Protein AF-A0A075G5N9-F1 (afdb_monomer_lite)

Sequence (234 aa):
MTPEELAQALLLRRQVLKEELPNVIRTLEAEEEALEPRVQRIVGSHQGSNKRVAQLKEKRNSAQKEAGSILKSVRQARDSLAESGKMVNLDPDWKKEKLLDELEQIEHSIQTSALDHKSERKLLDRRKKLLEQNDRWLKSRRDSNPEMANFIDSRTKMNGLYKEADKAHRSMLEIVEKAQPMFEKKVALNADLREIRRQLDRARELLSQSDRAIAHWERRLKDGFGDIGGVSPT

Radius of gyration: 36.41 Å; chains: 1; bounding box: 71×53×99 Å

Secondary structure (DSSP, 8-state):
--HHHHHHHHHHHHHHHHHHHHHHHHHHHHHHHHHHHHHHHHHHHHHHHHHHHHHHHHHHHHHHHHHHHHHHHHHHHHHHHHHTT-----S-THHHHHHHHHHHHHHHHHHHS---HHHHHHHHHHHHHHHHHHHHHHHHHHTT-GGGHHHHHHHHHHHHHHHHHHHHHHHHHHHHHHHHHHHHHHHHHHHHHHHHHHHHHHHHHHHHHHHHHHHHHHHHHHH----S------

Organism: NCBI:txid1457829

Structure (mmCIF, N/CA/C/O backbone):
data_AF-A0A075G5N9-F1
#
_entry.id   AF-A0A075G5N9-F1
#
loop_
_atom_site.group_PDB
_atom_site.id
_atom_site.type_symbol
_atom_site.label_atom_id
_atom_site.label_alt_id
_atom_site.label_comp_id
_atom_site.label_asym_id
_atom_site.label_entity_id
_atom_site.label_seq_id
_atom_site.pdbx_PDB_ins_code
_atom_site.Cartn_x
_atom_site.Cartn_y
_atom_site.Cartn_z
_atom_site.occupancy
_atom_site.B_iso_or_equiv
_atom_site.auth_seq_id
_atom_site.auth_comp_id
_atom_site.auth_asym_id
_atom_site.auth_atom_id
_atom_site.pdbx_PDB_model_num
ATOM 1 N N . MET A 1 1 ? 16.337 -10.700 -54.763 1.00 64.38 1 MET A N 1
ATOM 2 C CA . MET A 1 1 ? 17.238 -10.373 -53.647 1.00 64.38 1 MET A CA 1
ATOM 3 C C . MET A 1 1 ? 18.387 -11.350 -53.670 1.00 64.38 1 MET A C 1
ATOM 5 O O . MET A 1 1 ? 18.163 -12.537 -53.450 1.00 64.38 1 MET A O 1
ATOM 9 N N . THR A 1 2 ? 19.578 -10.872 -54.000 1.00 85.38 2 THR A N 1
ATOM 10 C CA . THR A 1 2 ? 20.804 -11.672 -53.926 1.00 85.38 2 THR A CA 1
ATOM 11 C C . THR A 1 2 ? 21.376 -11.639 -52.497 1.00 85.38 2 THR A C 1
ATOM 13 O O . THR A 1 2 ? 21.080 -10.714 -51.732 1.00 85.38 2 THR A O 1
ATOM 16 N N . PRO A 1 3 ? 22.193 -12.630 -52.093 1.00 84.81 3 PRO A N 1
ATOM 17 C CA . PRO A 1 3 ? 22.881 -12.611 -50.797 1.00 84.81 3 PRO A CA 1
ATOM 18 C C . PRO A 1 3 ? 23.746 -11.357 -50.578 1.00 84.81 3 PRO A C 1
ATOM 20 O O . PRO A 1 3 ? 23.836 -10.855 -49.458 1.00 84.81 3 PRO A O 1
ATOM 23 N N . GLU A 1 4 ? 24.326 -10.823 -51.654 1.00 86.12 4 GLU A N 1
ATOM 24 C CA . GLU A 1 4 ? 25.108 -9.582 -51.662 1.00 86.12 4 GLU A CA 1
ATOM 25 C C . GLU A 1 4 ? 24.255 -8.350 -51.347 1.00 86.12 4 GLU A C 1
ATOM 27 O O . GLU A 1 4 ? 24.614 -7.573 -50.462 1.00 86.12 4 GLU A O 1
ATOM 32 N N . GLU A 1 5 ? 23.098 -8.199 -52.000 1.00 88.00 5 GLU A N 1
ATOM 33 C CA . GLU A 1 5 ? 22.154 -7.101 -51.738 1.00 88.00 5 GLU A CA 1
ATOM 34 C C . GLU A 1 5 ? 21.674 -7.109 -50.279 1.00 88.00 5 GLU A C 1
ATOM 36 O O . GLU A 1 5 ? 21.605 -6.064 -49.627 1.00 88.00 5 GLU A O 1
ATOM 41 N N . LEU A 1 6 ? 21.381 -8.296 -49.732 1.00 89.56 6 LEU A N 1
ATOM 42 C CA . LEU A 1 6 ? 20.969 -8.446 -48.336 1.00 89.56 6 LEU A CA 1
ATOM 43 C C . LEU A 1 6 ? 22.093 -8.053 -47.367 1.00 89.56 6 LEU A C 1
ATOM 45 O O . LEU A 1 6 ? 21.850 -7.350 -46.386 1.00 89.56 6 LEU A O 1
ATOM 49 N N . ALA A 1 7 ? 23.324 -8.491 -47.628 1.00 89.38 7 ALA A N 1
ATOM 50 C CA . ALA A 1 7 ? 24.470 -8.171 -46.786 1.00 89.38 7 ALA A CA 1
ATOM 51 C C . ALA A 1 7 ? 24.835 -6.682 -46.825 1.00 89.38 7 ALA A C 1
ATOM 53 O O . ALA A 1 7 ? 25.155 -6.116 -45.780 1.00 89.38 7 ALA A O 1
ATOM 54 N N . GLN A 1 8 ? 24.727 -6.029 -47.987 1.00 91.00 8 GLN A N 1
ATOM 55 C CA . GLN A 1 8 ? 24.882 -4.577 -48.105 1.00 91.00 8 GLN A CA 1
ATOM 56 C C . GLN A 1 8 ? 23.809 -3.837 -47.299 1.00 91.00 8 GLN A C 1
ATOM 58 O O . GLN A 1 8 ? 24.139 -2.945 -46.519 1.00 91.00 8 GLN A O 1
ATOM 63 N N . ALA A 1 9 ? 22.541 -4.248 -47.403 1.00 91.81 9 ALA A N 1
ATOM 64 C CA . ALA A 1 9 ? 21.457 -3.657 -46.619 1.00 91.81 9 ALA A CA 1
ATOM 65 C C . ALA A 1 9 ? 21.667 -3.837 -45.101 1.00 91.81 9 ALA A C 1
ATOM 67 O O . ALA A 1 9 ? 21.436 -2.910 -44.320 1.00 91.81 9 ALA A O 1
ATOM 68 N N . LEU A 1 10 ? 22.141 -5.010 -44.665 1.00 91.38 10 LEU A N 1
ATOM 69 C CA . LEU A 1 10 ? 22.463 -5.279 -43.260 1.00 91.38 10 LEU A CA 1
ATOM 70 C C . LEU A 1 10 ? 23.665 -4.465 -42.766 1.00 91.38 10 LEU A C 1
ATOM 72 O O . LEU A 1 10 ? 23.624 -3.968 -41.639 1.00 91.38 10 LEU A O 1
ATOM 76 N N . LEU A 1 11 ? 24.707 -4.309 -43.587 1.00 92.38 11 LEU A N 1
ATOM 77 C CA . LEU A 1 11 ? 25.873 -3.485 -43.274 1.00 92.38 11 LEU A CA 1
ATOM 78 C C . LEU A 1 11 ? 25.478 -2.014 -43.106 1.00 92.38 11 LEU A C 1
ATOM 80 O O . LEU A 1 11 ? 25.767 -1.431 -42.062 1.00 92.38 11 LEU A O 1
ATOM 84 N N . LEU A 1 12 ? 24.751 -1.454 -44.079 1.00 93.19 12 LEU A N 1
ATOM 85 C CA . LEU A 1 12 ? 24.251 -0.077 -44.032 1.00 93.19 12 LEU A CA 1
ATOM 86 C C . LEU A 1 12 ? 23.408 0.156 -42.777 1.00 93.19 12 LEU A C 1
ATOM 88 O O . LEU A 1 12 ? 23.652 1.096 -42.025 1.00 93.19 12 LEU A O 1
ATOM 92 N N . ARG A 1 13 ? 22.474 -0.755 -42.478 1.00 91.88 13 ARG A N 1
ATOM 93 C CA . ARG A 1 13 ? 21.669 -0.680 -41.253 1.00 91.88 13 ARG A CA 1
ATOM 94 C C . ARG A 1 13 ? 22.537 -0.666 -39.992 1.00 91.88 13 ARG A C 1
ATOM 96 O O . ARG A 1 13 ? 22.222 0.053 -39.052 1.00 91.88 13 ARG A O 1
ATOM 103 N N . ARG A 1 14 ? 23.601 -1.473 -39.929 1.00 91.94 14 ARG A N 1
ATOM 104 C CA . ARG A 1 14 ? 24.494 -1.539 -38.759 1.00 91.94 14 ARG A CA 1
ATOM 105 C C . ARG A 1 14 ? 25.358 -0.288 -38.608 1.00 91.94 14 ARG A C 1
ATOM 107 O O . ARG A 1 14 ? 25.585 0.120 -37.474 1.00 91.94 14 ARG A O 1
ATOM 114 N N . GLN A 1 15 ? 25.801 0.311 -39.711 1.00 91.75 15 GLN A N 1
ATOM 115 C CA . GLN A 1 15 ? 26.533 1.579 -39.706 1.00 91.75 15 GLN A CA 1
ATOM 116 C C . GLN A 1 15 ? 25.642 2.723 -39.209 1.00 91.75 15 GLN A C 1
ATOM 118 O O . GLN A 1 15 ? 26.006 3.383 -38.242 1.00 91.75 15 GLN A O 1
ATOM 123 N N . VAL A 1 16 ? 24.430 2.856 -39.761 1.00 93.38 16 VAL A N 1
ATOM 124 C CA . VAL A 1 16 ? 23.437 3.844 -39.300 1.00 93.38 16 VAL A CA 1
ATOM 125 C C . VAL A 1 16 ? 23.114 3.649 -37.817 1.00 93.38 16 VAL A C 1
ATOM 127 O O . VAL A 1 16 ? 23.175 4.592 -37.036 1.00 93.38 16 VAL A O 1
ATOM 130 N N . LEU A 1 17 ? 22.862 2.407 -37.383 1.00 91.56 17 LEU A N 1
ATOM 131 C CA . LEU A 1 17 ? 22.619 2.115 -35.967 1.00 91.56 17 LEU A CA 1
ATOM 132 C C . LEU A 1 17 ? 23.796 2.531 -35.076 1.00 91.56 17 LEU A C 1
ATOM 134 O O . LEU A 1 17 ? 23.573 3.071 -34.000 1.00 91.56 17 LEU A O 1
ATOM 138 N N . LYS A 1 18 ? 25.044 2.291 -35.492 1.00 93.19 18 LYS A N 1
ATOM 139 C CA . LYS A 1 18 ? 26.225 2.692 -34.716 1.00 93.19 18 LYS A CA 1
ATOM 140 C C . LYS A 1 18 ? 26.307 4.212 -34.538 1.00 93.19 18 LYS A C 1
ATOM 142 O O . LYS A 1 18 ? 26.739 4.666 -33.483 1.00 93.19 18 LYS A O 1
ATOM 147 N N . GLU A 1 19 ? 25.898 4.979 -35.543 1.00 93.88 19 GLU A N 1
ATOM 148 C CA . GLU A 1 19 ? 25.882 6.444 -35.489 1.00 93.88 19 GLU A CA 1
ATOM 149 C C . GLU A 1 19 ? 24.744 6.984 -34.610 1.00 93.88 19 GLU A C 1
ATOM 151 O O . GLU A 1 19 ? 24.939 7.940 -33.860 1.00 93.88 19 GLU A O 1
ATOM 156 N N . GLU A 1 20 ? 23.569 6.352 -34.649 1.00 93.81 20 GLU A N 1
ATOM 157 C CA . GLU A 1 20 ? 22.380 6.804 -33.915 1.00 93.81 20 GLU A CA 1
ATOM 158 C C . GLU A 1 20 ? 22.352 6.357 -32.442 1.00 93.81 20 GLU A C 1
ATOM 160 O O . GLU A 1 20 ? 21.891 7.104 -31.573 1.00 93.81 20 GLU A O 1
ATOM 165 N N . LEU A 1 21 ? 22.855 5.155 -32.133 1.00 93.25 21 LEU A N 1
ATOM 166 C CA . LEU A 1 21 ? 22.794 4.552 -30.793 1.00 93.25 21 LEU A CA 1
ATOM 167 C C . LEU A 1 21 ? 23.379 5.432 -29.672 1.00 93.25 21 LEU A C 1
ATOM 169 O O . LEU A 1 21 ? 22.751 5.495 -28.616 1.00 93.25 21 LEU A O 1
ATOM 173 N N . PRO A 1 22 ? 24.513 6.142 -29.843 1.00 95.50 22 PRO A N 1
ATOM 174 C CA . PRO A 1 22 ? 25.030 7.046 -28.815 1.00 95.50 22 PRO A CA 1
ATOM 175 C C . PRO A 1 22 ? 24.046 8.157 -28.427 1.00 95.50 22 PRO A C 1
ATOM 177 O O . PRO A 1 22 ? 23.904 8.467 -27.244 1.00 95.50 22 PRO A O 1
ATOM 180 N N . ASN A 1 23 ? 23.328 8.726 -29.401 1.00 95.50 23 ASN A N 1
ATOM 181 C CA . ASN A 1 23 ? 22.311 9.742 -29.128 1.00 95.50 23 ASN A CA 1
ATOM 182 C C . ASN A 1 23 ? 21.118 9.134 -28.386 1.00 95.50 23 ASN A C 1
ATOM 184 O O . ASN A 1 23 ? 20.662 9.710 -27.402 1.00 95.50 23 ASN A O 1
ATOM 188 N N . VAL A 1 24 ? 20.664 7.947 -28.805 1.00 95.12 24 VAL A N 1
ATOM 189 C CA . VAL A 1 24 ? 19.585 7.213 -28.123 1.00 95.12 24 VAL A CA 1
ATOM 190 C C . VAL A 1 24 ? 19.957 6.906 -26.670 1.00 95.12 24 VAL A C 1
ATOM 192 O O . VAL A 1 24 ? 19.147 7.139 -25.777 1.00 95.12 24 VAL A O 1
ATOM 195 N N . ILE A 1 25 ? 21.184 6.438 -26.414 1.00 96.12 25 ILE A N 1
ATOM 196 C CA . ILE A 1 25 ? 21.683 6.173 -25.056 1.00 96.12 25 ILE A CA 1
ATOM 197 C C . ILE A 1 25 ? 21.652 7.453 -24.221 1.00 96.12 25 ILE A C 1
ATOM 199 O O . ILE A 1 25 ? 21.104 7.438 -23.125 1.00 96.12 25 ILE A O 1
ATOM 203 N N . ARG A 1 26 ? 22.161 8.570 -24.753 1.00 96.31 26 ARG A N 1
ATOM 204 C CA . ARG A 1 26 ? 22.165 9.854 -24.041 1.00 96.31 26 ARG A CA 1
ATOM 205 C C . ARG A 1 26 ? 20.752 10.338 -23.703 1.00 96.31 26 ARG A C 1
ATOM 207 O O . ARG A 1 26 ? 20.537 10.880 -22.621 1.00 96.31 26 ARG A O 1
ATOM 214 N N . THR A 1 27 ? 19.793 10.161 -24.611 1.00 96.56 27 THR A N 1
ATOM 215 C CA . THR A 1 27 ? 18.386 10.498 -24.353 1.00 96.56 27 THR A CA 1
ATOM 216 C C . THR A 1 27 ? 17.804 9.623 -23.245 1.00 96.56 27 THR A C 1
ATOM 218 O O . THR A 1 27 ? 17.215 10.159 -22.312 1.00 96.56 27 THR A O 1
ATOM 221 N N . LEU A 1 28 ? 18.023 8.305 -23.295 1.00 95.62 28 LEU A N 1
ATOM 222 C CA . LEU A 1 28 ? 17.549 7.375 -22.264 1.00 95.62 28 LEU A CA 1
ATOM 223 C C . LEU A 1 28 ? 18.194 7.637 -20.894 1.00 95.62 28 LEU A C 1
ATOM 225 O O . LEU A 1 28 ? 17.511 7.562 -19.878 1.00 95.62 28 LEU A O 1
ATOM 229 N N . GLU A 1 29 ? 19.483 7.985 -20.853 1.00 96.00 29 GLU A N 1
ATOM 230 C CA . GLU A 1 29 ? 20.186 8.381 -19.623 1.00 96.00 29 GLU A CA 1
ATOM 231 C C . GLU A 1 29 ? 19.585 9.657 -19.019 1.00 96.00 29 GLU A C 1
ATOM 233 O O . GLU A 1 29 ? 19.333 9.712 -17.816 1.00 96.00 29 GLU A O 1
ATOM 238 N N . ALA A 1 30 ? 19.283 10.661 -19.847 1.00 96.38 30 ALA A N 1
ATOM 239 C CA . ALA A 1 30 ? 18.631 11.887 -19.388 1.00 96.38 30 ALA A CA 1
ATOM 240 C C . ALA A 1 30 ? 17.198 11.633 -18.882 1.00 96.38 30 ALA A C 1
ATOM 242 O O . ALA A 1 30 ? 16.766 12.234 -17.895 1.00 96.38 30 ALA A O 1
ATOM 243 N N . GLU A 1 31 ? 16.453 10.738 -19.536 1.00 95.06 31 GLU A N 1
ATOM 244 C CA . GLU A 1 31 ? 15.126 10.315 -19.081 1.00 95.06 31 GLU A CA 1
ATOM 245 C C . GLU A 1 31 ? 15.192 9.556 -17.749 1.00 95.06 31 GLU A C 1
ATOM 247 O O . GLU A 1 31 ? 14.383 9.820 -16.854 1.00 95.06 31 GLU A O 1
ATOM 252 N N . GLU A 1 32 ? 16.171 8.660 -17.583 1.00 95.19 32 GLU A N 1
ATOM 253 C CA . GLU A 1 32 ? 16.430 7.960 -16.323 1.00 95.19 32 GLU A CA 1
ATOM 254 C C . GLU A 1 32 ? 16.740 8.952 -15.192 1.00 95.19 32 GLU A C 1
ATOM 256 O O . GLU A 1 32 ? 16.077 8.916 -14.150 1.00 95.19 32 GLU A O 1
ATOM 261 N N . GLU A 1 33 ? 17.683 9.873 -15.411 1.00 95.62 33 GLU A N 1
ATOM 262 C CA . GLU A 1 33 ? 18.108 10.873 -14.425 1.00 95.62 33 GLU A CA 1
ATOM 263 C C . GLU A 1 33 ? 16.950 11.797 -14.005 1.00 95.62 33 GLU A C 1
ATOM 265 O O . GLU A 1 33 ? 16.811 12.159 -12.833 1.00 95.62 33 GLU A O 1
ATOM 270 N N . ALA A 1 34 ? 16.051 12.133 -14.935 1.00 94.88 34 ALA A N 1
ATOM 271 C CA . ALA A 1 34 ? 14.858 12.922 -14.641 1.00 94.88 34 ALA A CA 1
ATOM 272 C C . ALA A 1 34 ? 13.781 12.130 -13.869 1.00 94.88 34 ALA A C 1
ATOM 274 O O . ALA A 1 34 ? 13.039 12.698 -13.051 1.00 94.88 34 ALA A O 1
ATOM 275 N N . LEU A 1 35 ? 13.649 10.826 -14.130 1.00 94.75 35 LEU A N 1
ATOM 276 C CA . LEU A 1 35 ? 12.588 9.982 -13.577 1.00 94.75 35 LEU A CA 1
ATOM 277 C C . LEU A 1 35 ? 12.936 9.410 -12.196 1.00 94.75 35 LEU A C 1
ATOM 279 O O . LEU A 1 35 ? 12.071 9.351 -11.313 1.00 94.75 35 LEU A O 1
ATOM 283 N N . GLU A 1 36 ? 14.191 9.031 -11.977 1.00 93.75 36 GLU A N 1
ATOM 284 C CA . GLU A 1 36 ? 14.676 8.420 -10.740 1.00 93.75 36 GLU A CA 1
ATOM 285 C C . GLU A 1 36 ? 14.331 9.210 -9.457 1.00 93.75 36 GLU A C 1
ATOM 287 O O . GLU A 1 36 ? 13.730 8.621 -8.545 1.00 93.75 36 GLU A O 1
ATOM 292 N N . PRO A 1 37 ? 14.566 10.537 -9.352 1.00 95.56 37 PRO A N 1
ATOM 293 C CA . PRO A 1 37 ? 14.212 11.288 -8.144 1.00 95.56 37 PRO A CA 1
ATOM 294 C C . PRO A 1 37 ? 12.698 11.323 -7.893 1.00 95.56 37 PRO A C 1
ATOM 296 O O . PRO A 1 37 ? 12.246 11.378 -6.742 1.00 95.56 37 PRO A O 1
ATOM 299 N N . ARG A 1 38 ? 11.878 11.261 -8.951 1.00 93.88 38 ARG A N 1
ATOM 300 C CA . ARG A 1 38 ? 10.411 11.209 -8.828 1.00 93.88 38 ARG A CA 1
ATOM 301 C C . ARG A 1 38 ? 9.972 9.869 -8.250 1.00 93.88 38 ARG A C 1
ATOM 303 O O . ARG A 1 38 ? 9.139 9.849 -7.339 1.00 93.88 38 ARG A O 1
ATOM 310 N N . VAL A 1 39 ? 10.561 8.771 -8.726 1.00 94.19 39 VAL A N 1
ATOM 311 C CA . VAL A 1 39 ? 10.326 7.423 -8.192 1.00 94.19 39 VAL A CA 1
ATOM 312 C C . VAL A 1 39 ? 10.725 7.361 -6.722 1.00 94.19 39 VAL A C 1
ATOM 314 O O . VAL A 1 39 ? 9.897 6.989 -5.888 1.00 94.19 39 VAL A O 1
ATOM 317 N N . GLN A 1 40 ? 11.938 7.800 -6.375 1.00 94.06 40 GLN A N 1
ATOM 318 C CA . GLN A 1 40 ? 12.428 7.796 -4.992 1.00 94.06 40 GLN A CA 1
ATOM 319 C C . GLN A 1 40 ? 11.501 8.578 -4.051 1.00 94.06 40 GLN A C 1
ATOM 321 O O . GLN A 1 40 ? 11.136 8.084 -2.981 1.00 94.06 40 GLN A O 1
ATOM 326 N N . ARG A 1 41 ? 11.033 9.762 -4.472 1.00 93.75 41 ARG A N 1
ATOM 327 C CA . ARG A 1 41 ? 10.093 10.579 -3.691 1.00 93.75 41 ARG A CA 1
ATOM 328 C C . ARG A 1 41 ? 8.772 9.855 -3.428 1.00 93.75 41 ARG A C 1
ATOM 330 O O . ARG A 1 41 ? 8.287 9.853 -2.293 1.00 93.75 41 ARG A O 1
ATOM 337 N N . ILE A 1 42 ? 8.176 9.241 -4.452 1.00 93.56 42 ILE A N 1
ATOM 338 C CA . ILE A 1 42 ? 6.905 8.517 -4.295 1.00 93.56 42 ILE A CA 1
ATOM 339 C C . ILE A 1 42 ? 7.095 7.258 -3.444 1.00 93.56 42 ILE A C 1
ATOM 341 O O . ILE A 1 42 ? 6.266 6.985 -2.573 1.00 93.56 42 ILE A O 1
ATOM 345 N N . VAL A 1 43 ? 8.190 6.519 -3.637 1.00 92.19 43 VAL A N 1
ATOM 346 C CA . VAL A 1 43 ? 8.529 5.342 -2.825 1.00 92.19 43 VAL A CA 1
ATOM 347 C C . VAL A 1 43 ? 8.668 5.728 -1.355 1.00 92.19 43 VAL A C 1
ATOM 349 O O . VAL A 1 43 ? 8.019 5.106 -0.512 1.00 92.19 43 VAL A O 1
ATOM 352 N N . GLY A 1 44 ? 9.433 6.777 -1.046 1.00 93.12 44 GLY A N 1
ATOM 353 C CA . GLY A 1 44 ? 9.611 7.265 0.321 1.00 93.12 44 GLY A CA 1
ATOM 354 C C . GLY A 1 44 ? 8.297 7.717 0.960 1.00 93.12 44 GLY A C 1
ATOM 355 O O . GLY A 1 44 ? 8.000 7.361 2.101 1.00 93.12 44 GLY A O 1
ATOM 356 N N . SER A 1 45 ? 7.451 8.429 0.212 1.00 91.56 45 SER A N 1
ATOM 357 C CA . SER A 1 45 ? 6.149 8.882 0.714 1.00 91.56 45 SER A CA 1
ATOM 358 C C . SER A 1 45 ? 5.167 7.726 0.960 1.00 91.56 45 SER A C 1
ATOM 360 O O . SER A 1 45 ? 4.486 7.676 1.991 1.00 91.56 45 SER A O 1
ATOM 362 N N . HIS A 1 46 ? 5.140 6.731 0.067 1.00 91.06 46 HIS A N 1
ATOM 363 C CA . HIS A 1 46 ? 4.344 5.519 0.257 1.00 91.06 46 HIS A CA 1
ATOM 364 C C . HIS A 1 46 ? 4.842 4.695 1.458 1.00 91.06 46 HIS A C 1
ATOM 366 O O . HIS A 1 46 ? 4.041 4.265 2.286 1.00 91.06 46 HIS A O 1
ATOM 372 N N . GLN A 1 47 ? 6.161 4.543 1.625 1.00 91.69 47 GLN A N 1
ATOM 373 C CA . GLN A 1 47 ? 6.746 3.906 2.810 1.00 91.69 47 GLN A CA 1
ATOM 374 C C . GLN A 1 47 ? 6.387 4.655 4.101 1.00 91.69 47 GLN A C 1
ATOM 376 O O . GLN A 1 47 ? 6.029 4.024 5.094 1.00 91.69 47 GLN A O 1
ATOM 381 N N . GLY A 1 48 ? 6.439 5.990 4.094 1.00 93.31 48 GLY A N 1
ATOM 382 C CA . GLY A 1 48 ? 6.017 6.815 5.226 1.00 93.31 48 GLY A CA 1
ATOM 383 C C . GLY A 1 48 ? 4.547 6.597 5.593 1.00 93.31 48 GLY A C 1
ATOM 384 O O . GLY A 1 48 ? 4.214 6.457 6.770 1.00 93.31 48 GLY A O 1
ATOM 385 N N . SER A 1 49 ? 3.676 6.484 4.589 1.00 92.94 49 SER A N 1
ATOM 386 C CA . SER A 1 49 ? 2.256 6.164 4.785 1.00 92.94 49 SER A CA 1
ATOM 387 C C . SER A 1 49 ? 2.068 4.766 5.384 1.00 92.94 49 SER A C 1
ATOM 389 O O . SER A 1 49 ? 1.341 4.618 6.364 1.00 92.94 49 SER A O 1
ATOM 391 N N . ASN A 1 50 ? 2.799 3.763 4.888 1.00 91.56 50 ASN A N 1
ATOM 392 C CA . ASN A 1 50 ? 2.751 2.398 5.422 1.00 91.56 50 ASN A CA 1
ATOM 393 C C . ASN A 1 50 ? 3.241 2.320 6.875 1.00 91.56 50 ASN A C 1
ATOM 395 O O . ASN A 1 50 ? 2.627 1.630 7.688 1.00 91.56 50 ASN A O 1
ATOM 399 N N . LYS A 1 51 ? 4.296 3.063 7.235 1.00 94.88 51 LYS A N 1
ATOM 400 C CA . LYS A 1 51 ? 4.776 3.157 8.625 1.00 94.88 51 LYS A CA 1
ATOM 401 C C . LYS A 1 51 ? 3.707 3.736 9.554 1.00 94.88 51 LYS A C 1
ATOM 403 O O . LYS A 1 51 ? 3.464 3.182 10.622 1.00 94.88 51 LYS A O 1
ATOM 408 N N . ARG A 1 52 ? 3.020 4.804 9.134 1.00 94.25 52 ARG A N 1
ATOM 409 C CA . ARG A 1 52 ? 1.908 5.393 9.905 1.00 94.25 52 ARG A CA 1
ATOM 410 C C . ARG A 1 52 ? 0.738 4.422 10.056 1.00 94.25 52 ARG A C 1
ATOM 412 O O . ARG A 1 52 ? 0.191 4.294 11.146 1.00 94.25 52 ARG A O 1
ATOM 419 N N . VAL A 1 53 ? 0.378 3.708 8.987 1.00 93.94 53 VAL A N 1
ATOM 420 C CA . VAL A 1 53 ? -0.649 2.654 9.035 1.00 93.94 53 VAL A CA 1
ATOM 421 C C . VAL A 1 53 ? -0.261 1.561 10.031 1.00 93.94 53 VAL A C 1
ATOM 423 O O . VAL A 1 53 ? -1.103 1.146 10.821 1.00 93.94 53 VAL A O 1
ATOM 426 N N . ALA A 1 54 ? 1.001 1.125 10.047 1.00 93.81 54 ALA A N 1
ATOM 427 C CA . ALA A 1 54 ? 1.482 0.121 10.996 1.00 93.81 54 ALA A CA 1
ATOM 428 C C . ALA A 1 54 ? 1.358 0.591 12.457 1.00 93.81 54 ALA A C 1
ATOM 430 O O . ALA A 1 54 ? 0.813 -0.139 13.282 1.00 93.81 54 ALA A O 1
ATOM 431 N N . GLN A 1 55 ? 1.756 1.831 12.758 1.00 94.88 55 GLN A N 1
ATOM 432 C CA . GLN A 1 55 ? 1.608 2.421 14.098 1.00 94.88 55 GLN A CA 1
ATOM 433 C C . GLN A 1 55 ? 0.139 2.505 14.538 1.00 94.88 55 GLN A C 1
ATOM 435 O O . GLN A 1 55 ? -0.203 2.190 15.678 1.00 94.88 55 GLN A O 1
ATOM 440 N N . LEU A 1 56 ? -0.760 2.901 13.631 1.00 94.44 56 LEU A N 1
ATOM 441 C CA . LEU A 1 56 ? -2.195 2.952 13.924 1.00 94.44 56 LEU A CA 1
ATOM 442 C C . LEU A 1 56 ? -2.790 1.557 14.140 1.00 94.44 56 LEU A C 1
ATOM 444 O O . LEU A 1 56 ? -3.644 1.401 15.010 1.00 94.44 56 LEU A O 1
ATOM 448 N N . LYS A 1 57 ? -2.324 0.543 13.400 1.00 93.38 57 LYS A N 1
ATOM 449 C CA . LYS A 1 57 ? -2.715 -0.858 13.619 1.00 93.38 57 LYS A CA 1
ATOM 450 C C . LYS A 1 57 ? -2.283 -1.349 14.993 1.00 93.38 57 LYS A C 1
ATOM 452 O O . LYS A 1 57 ? -3.086 -1.967 15.679 1.00 93.38 57 LYS A O 1
ATOM 457 N N . GLU A 1 58 ? -1.055 -1.054 15.405 1.00 94.69 58 GLU A N 1
ATOM 458 C CA . GLU A 1 58 ? -0.555 -1.418 16.732 1.00 94.69 58 GLU A CA 1
ATOM 459 C C . GLU A 1 58 ? -1.407 -0.785 17.836 1.00 94.69 58 GLU A C 1
ATOM 461 O O . GLU A 1 58 ? -1.921 -1.493 18.702 1.00 94.69 58 GLU A O 1
ATOM 466 N N . LYS A 1 59 ? -1.659 0.526 17.732 1.00 94.44 59 LYS A N 1
ATOM 467 C CA . LYS A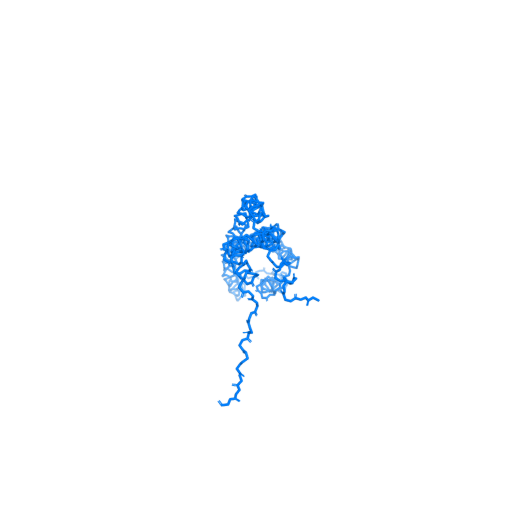 1 59 ? -2.516 1.265 18.663 1.00 94.44 59 LYS A CA 1
ATOM 468 C C . LYS A 1 59 ? -3.952 0.730 18.708 1.00 94.44 59 LYS A C 1
ATOM 470 O O . LYS A 1 59 ? -4.542 0.613 19.778 1.00 94.44 59 LYS A O 1
ATOM 475 N N . ARG A 1 60 ? -4.534 0.413 17.550 1.00 93.00 60 ARG A N 1
ATOM 476 C CA . ARG A 1 60 ? -5.874 -0.178 17.467 1.00 93.00 60 ARG A CA 1
ATOM 477 C C . ARG A 1 60 ? -5.900 -1.547 18.148 1.00 93.00 60 ARG A C 1
ATOM 479 O O . ARG A 1 60 ? -6.777 -1.797 18.966 1.00 93.00 60 ARG A O 1
ATOM 486 N N . ASN A 1 61 ? -4.940 -2.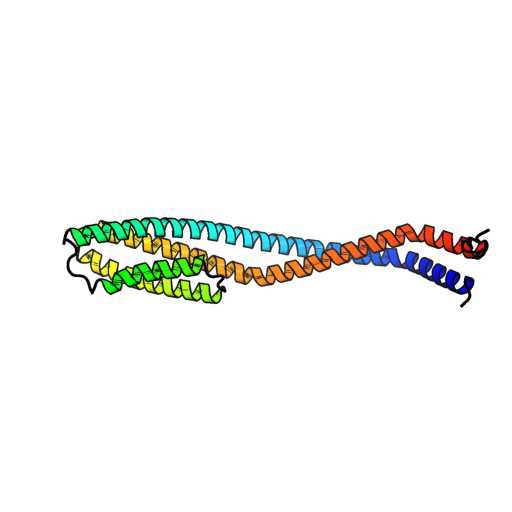410 17.824 1.00 92.25 61 ASN A N 1
ATOM 487 C CA . ASN A 1 61 ? -4.892 -3.782 18.321 1.00 92.25 61 ASN A CA 1
ATOM 488 C C . ASN A 1 61 ? -4.679 -3.831 19.841 1.00 92.25 61 ASN A C 1
ATOM 490 O O . ASN A 1 61 ? -5.299 -4.655 20.511 1.00 92.25 61 ASN A O 1
ATOM 494 N N . SER A 1 62 ? -3.835 -2.955 20.398 1.00 93.75 62 SER A N 1
ATOM 495 C CA . SER A 1 62 ? -3.635 -2.875 21.849 1.00 93.75 62 SER A CA 1
ATOM 496 C C . SER A 1 62 ? -4.915 -2.438 22.567 1.00 93.75 62 SER A C 1
ATOM 498 O O . SER A 1 62 ? -5.346 -3.118 23.500 1.00 93.75 62 SER A O 1
ATOM 500 N N . ALA A 1 63 ? -5.581 -1.390 22.072 1.00 92.44 63 ALA A N 1
ATOM 501 C CA . ALA A 1 63 ? -6.844 -0.909 22.625 1.00 92.44 63 ALA A CA 1
ATOM 502 C C . ALA A 1 63 ? -7.975 -1.949 22.504 1.00 92.44 63 ALA A C 1
ATOM 504 O O . ALA A 1 63 ? -8.714 -2.164 23.463 1.00 92.44 63 ALA A O 1
ATOM 505 N N . GLN A 1 64 ? -8.088 -2.650 21.368 1.00 89.88 64 GLN A N 1
ATOM 506 C CA . GLN A 1 64 ? -9.059 -3.739 21.181 1.00 89.88 64 GLN A CA 1
ATOM 507 C C . GLN A 1 64 ? -8.811 -4.897 22.148 1.00 89.88 64 GLN A C 1
ATOM 509 O O . GLN A 1 64 ? -9.752 -5.406 22.756 1.00 89.88 64 GLN A O 1
ATOM 514 N N . LYS A 1 65 ? -7.547 -5.298 22.326 1.00 91.69 65 LYS A N 1
ATOM 515 C CA . LYS A 1 65 ? -7.178 -6.381 23.241 1.00 91.69 65 LYS A CA 1
ATOM 516 C C . LYS A 1 65 ? -7.522 -6.034 24.689 1.00 91.69 65 LYS A C 1
ATOM 518 O O . LYS A 1 65 ? -8.070 -6.876 25.398 1.00 91.69 65 LYS A O 1
ATOM 523 N N . GLU A 1 66 ? -7.229 -4.809 25.121 1.00 92.31 66 GLU A N 1
ATOM 524 C CA . GLU A 1 66 ? -7.580 -4.347 26.466 1.00 92.31 66 GLU A CA 1
ATOM 525 C C . GLU A 1 66 ? -9.101 -4.202 26.639 1.00 92.31 66 GLU A C 1
ATOM 527 O O . GLU A 1 66 ? -9.653 -4.601 27.661 1.00 92.31 66 GLU A O 1
ATOM 532 N N . ALA A 1 67 ? -9.819 -3.710 25.627 1.00 89.94 67 ALA A N 1
ATOM 533 C CA . ALA A 1 67 ? -11.277 -3.640 25.680 1.00 89.94 67 ALA A CA 1
ATOM 534 C C . ALA A 1 67 ? -11.914 -5.037 25.786 1.00 89.94 67 ALA A C 1
ATOM 536 O O . ALA A 1 67 ? -12.858 -5.222 26.553 1.00 89.94 67 ALA A O 1
ATOM 537 N N . GLY A 1 68 ? -11.370 -6.030 25.073 1.00 87.12 68 GLY A N 1
ATOM 538 C CA . GLY A 1 68 ? -11.817 -7.422 25.138 1.00 87.12 68 GLY A CA 1
ATOM 539 C C . GLY A 1 68 ? -11.558 -8.083 26.496 1.00 87.12 68 GLY A C 1
ATOM 540 O O . GLY A 1 68 ? -12.422 -8.800 27.004 1.00 87.12 68 GLY A O 1
ATOM 541 N N . SER A 1 69 ? -10.412 -7.813 27.133 1.00 89.69 69 SER A N 1
ATOM 542 C CA . SER A 1 69 ? -10.143 -8.330 28.482 1.00 89.69 69 SER A CA 1
ATOM 543 C C . SER A 1 69 ? -11.088 -7.715 29.516 1.00 89.69 69 SER A C 1
ATOM 545 O O . SER A 1 69 ? -11.653 -8.441 30.334 1.00 89.69 69 SER A O 1
ATOM 547 N N . ILE A 1 70 ? -11.343 -6.406 29.428 1.00 88.81 70 ILE A N 1
ATOM 548 C CA . ILE A 1 70 ? -12.299 -5.727 30.306 1.00 88.81 70 ILE A CA 1
ATOM 549 C C . ILE A 1 70 ? -13.723 -6.217 30.046 1.00 88.81 70 ILE A C 1
ATOM 551 O O . ILE A 1 70 ? -14.462 -6.417 31.003 1.00 88.81 70 ILE A O 1
ATOM 555 N N . LEU A 1 71 ? -14.114 -6.466 28.793 1.00 86.75 71 LEU A N 1
ATOM 556 C CA . LEU A 1 71 ? -15.433 -7.012 28.462 1.00 86.75 71 LEU A CA 1
ATOM 557 C C . LEU A 1 71 ? -15.687 -8.344 29.184 1.00 86.75 71 LEU A C 1
ATOM 559 O O . LEU A 1 71 ? -16.770 -8.543 29.738 1.00 86.75 71 LEU A O 1
ATOM 563 N N . LYS A 1 72 ? -14.681 -9.227 29.240 1.00 86.50 72 LYS A N 1
ATOM 564 C CA . LYS A 1 72 ? -14.765 -10.488 29.990 1.00 86.50 72 LYS A CA 1
ATOM 565 C C . LYS A 1 72 ? -14.976 -10.241 31.487 1.00 86.50 72 LYS A C 1
ATOM 567 O O . LYS A 1 72 ? -15.875 -10.838 32.074 1.00 86.50 72 LYS A O 1
ATOM 572 N N . SER A 1 73 ? -14.211 -9.327 32.082 1.00 84.94 73 SER A N 1
ATOM 573 C CA . SER A 1 73 ? -14.370 -8.951 33.494 1.00 84.94 73 SER A CA 1
ATOM 574 C C . SER A 1 73 ? -15.726 -8.296 33.778 1.00 84.94 73 SER A C 1
ATOM 576 O O . SER A 1 73 ? -16.336 -8.555 34.809 1.00 84.94 73 SER A O 1
ATOM 578 N N . VAL A 1 74 ? -16.239 -7.480 32.852 1.00 83.94 74 VAL A N 1
ATOM 579 C CA . VAL A 1 74 ? -17.560 -6.839 32.943 1.00 83.94 74 VAL A CA 1
ATOM 580 C C . VAL A 1 74 ? -18.680 -7.880 32.883 1.00 83.94 74 VAL A C 1
ATOM 582 O O . VAL A 1 74 ? -19.650 -7.748 33.627 1.00 83.94 74 VAL A O 1
ATOM 585 N N . ARG A 1 75 ? -18.552 -8.923 32.046 1.00 82.94 75 ARG A N 1
ATOM 586 C CA . ARG A 1 75 ? -19.490 -10.061 32.024 1.00 82.94 75 ARG A CA 1
ATOM 587 C C . ARG A 1 75 ? -19.486 -10.800 33.368 1.00 82.94 75 ARG A C 1
ATOM 589 O O . ARG A 1 75 ? -20.542 -10.945 33.965 1.00 82.94 75 ARG A O 1
ATOM 596 N N . GLN A 1 76 ? -18.313 -11.138 33.902 1.00 82.88 76 GLN A N 1
ATOM 597 C CA . GLN A 1 76 ? -18.199 -11.807 35.207 1.00 82.88 76 GLN A CA 1
ATOM 598 C C . GLN A 1 76 ? -18.782 -10.971 36.354 1.00 82.88 76 GLN A C 1
ATOM 600 O O . GLN A 1 76 ? -19.575 -11.471 37.144 1.00 82.88 76 GLN A O 1
ATOM 605 N N . ALA A 1 77 ? -18.439 -9.681 36.421 1.00 78.81 77 ALA A N 1
ATOM 606 C CA . ALA A 1 77 ? -18.962 -8.780 37.445 1.00 78.81 77 ALA A CA 1
ATOM 607 C C . ALA A 1 77 ? -20.487 -8.633 37.351 1.00 78.81 77 ALA A C 1
ATOM 609 O O . ALA A 1 77 ? -21.161 -8.578 38.375 1.00 78.81 77 ALA A O 1
ATOM 610 N N . ARG A 1 78 ? -21.043 -8.599 36.131 1.00 77.56 78 ARG A N 1
ATOM 611 C CA . ARG A 1 78 ? -22.495 -8.621 35.911 1.00 77.56 78 ARG A CA 1
ATOM 612 C C . ARG A 1 78 ? -23.115 -9.892 36.486 1.00 77.56 78 ARG A C 1
ATOM 614 O O . ARG A 1 78 ? -24.113 -9.782 37.187 1.00 77.56 78 ARG A O 1
ATOM 621 N N . ASP A 1 79 ? -22.547 -11.054 36.184 1.00 79.44 79 ASP A N 1
ATOM 622 C CA . ASP A 1 79 ? -23.112 -12.344 36.591 1.00 79.44 79 ASP A CA 1
ATOM 623 C C . ASP A 1 79 ? -23.120 -12.467 38.125 1.00 79.44 79 ASP A C 1
ATOM 625 O O . ASP A 1 79 ? -24.158 -12.758 38.714 1.00 79.44 79 ASP A O 1
ATOM 629 N N . SER A 1 80 ? -22.036 -12.065 38.799 1.00 79.06 80 SER A N 1
ATOM 630 C CA . SER A 1 80 ? -21.988 -12.009 40.271 1.00 79.06 80 SER A CA 1
ATOM 631 C C . SER A 1 80 ? -22.975 -11.001 40.883 1.00 79.06 80 SER A C 1
ATOM 633 O O . SER A 1 80 ? -23.540 -11.231 41.955 1.00 79.06 80 SER A O 1
ATOM 635 N N . LEU A 1 81 ? -23.202 -9.858 40.226 1.00 74.31 81 LEU A N 1
ATOM 636 C CA . LEU A 1 81 ? -24.187 -8.863 40.670 1.00 74.31 81 LEU A CA 1
ATOM 637 C C . LEU A 1 81 ? -25.631 -9.353 40.485 1.00 74.31 81 LEU A C 1
ATOM 639 O O . LEU A 1 81 ? -26.489 -9.024 41.304 1.00 74.31 81 LEU A O 1
ATOM 643 N N . ALA A 1 82 ? -25.890 -10.145 39.441 1.00 73.44 82 ALA A N 1
ATOM 644 C CA . ALA A 1 82 ? -27.181 -10.780 39.208 1.00 73.44 82 ALA A CA 1
ATOM 645 C C . ALA A 1 82 ? -27.465 -11.871 40.255 1.00 73.44 82 ALA A C 1
ATOM 647 O O . ALA A 1 82 ? -28.526 -11.854 40.875 1.00 73.44 82 ALA A O 1
ATOM 648 N N . GLU A 1 83 ? -26.499 -12.757 40.515 1.00 76.62 83 GLU A N 1
ATOM 649 C CA . GLU A 1 83 ? -26.613 -13.837 41.510 1.00 76.62 83 GLU A CA 1
ATOM 650 C C . GLU A 1 83 ? -26.803 -13.314 42.940 1.00 76.62 83 GLU A C 1
ATOM 652 O O . GLU A 1 83 ? -27.570 -13.874 43.719 1.00 76.62 83 GLU A O 1
ATOM 657 N N . SER A 1 84 ? -26.135 -12.213 43.291 1.00 72.25 84 SER A N 1
ATOM 658 C CA . SER A 1 84 ? -26.223 -11.623 44.633 1.00 72.25 84 SER A CA 1
ATOM 659 C C . SER A 1 84 ? -27.508 -10.826 44.890 1.00 72.25 84 SER A C 1
ATOM 661 O O . SER A 1 84 ? -27.684 -10.310 45.993 1.00 72.25 84 SER A O 1
ATOM 663 N N . GLY A 1 85 ? -28.395 -10.676 43.897 1.00 65.81 85 GLY A N 1
ATOM 664 C CA . GLY A 1 85 ? -29.651 -9.924 44.028 1.00 65.81 85 GLY A CA 1
ATOM 665 C C . GLY A 1 85 ? -29.473 -8.416 44.256 1.00 65.81 85 GLY A C 1
ATOM 666 O O . GLY A 1 85 ? -30.453 -7.690 44.399 1.00 65.81 85 GLY A O 1
ATOM 667 N N . LYS A 1 86 ? -28.229 -7.918 44.250 1.00 63.88 86 LYS A N 1
ATOM 668 C CA . LYS A 1 86 ? -27.876 -6.499 44.430 1.00 63.88 86 LYS A CA 1
ATOM 669 C C . LYS A 1 86 ? -28.107 -5.663 43.170 1.00 63.88 86 LYS A C 1
ATOM 671 O O . LYS A 1 86 ? -27.886 -4.452 43.156 1.00 63.88 86 LYS A O 1
ATOM 676 N N . MET A 1 87 ? -28.560 -6.293 42.088 1.00 60.66 87 MET A N 1
ATOM 677 C CA . MET A 1 87 ? -28.858 -5.622 40.832 1.00 60.66 87 MET A CA 1
ATOM 678 C C . MET A 1 87 ? -30.257 -4.983 40.884 1.00 60.66 87 MET A C 1
ATOM 680 O O . MET A 1 87 ? -31.244 -5.552 40.429 1.00 60.66 87 MET A O 1
ATOM 684 N N . VAL A 1 88 ? -30.354 -3.777 41.457 1.00 53.00 88 VAL A N 1
ATOM 685 C CA . VAL A 1 88 ? -31.632 -3.057 41.609 1.00 53.00 88 VAL A CA 1
ATOM 686 C C . VAL A 1 88 ? -32.199 -2.633 40.241 1.00 53.00 88 VAL A C 1
ATOM 688 O O . VAL A 1 88 ? -31.604 -1.810 39.532 1.00 53.00 88 VAL A O 1
ATOM 691 N N . ASN A 1 89 ? -33.345 -3.243 39.906 1.00 47.53 89 ASN A N 1
ATOM 692 C CA . ASN A 1 89 ? -34.302 -3.014 38.811 1.00 47.53 89 ASN A CA 1
ATOM 693 C C . ASN A 1 89 ? -33.718 -2.423 37.521 1.00 47.53 89 ASN A C 1
ATOM 695 O O . ASN A 1 89 ? -33.493 -1.219 37.431 1.00 47.53 89 ASN A O 1
ATOM 699 N N . LEU A 1 90 ? -33.494 -3.258 36.510 1.00 50.78 90 LEU A N 1
ATOM 700 C CA . LEU A 1 90 ? -33.033 -2.864 35.183 1.00 50.78 90 LEU A CA 1
ATOM 701 C C . LEU A 1 90 ? -34.187 -2.872 34.177 1.00 50.78 90 LEU A C 1
ATOM 703 O O . LEU A 1 90 ? -34.975 -3.808 34.148 1.00 50.78 90 LEU A O 1
ATOM 707 N N . ASP A 1 91 ? -34.214 -1.866 33.294 1.00 49.91 91 ASP A N 1
ATOM 708 C CA . ASP A 1 91 ? -34.832 -1.982 31.962 1.00 49.91 91 ASP A CA 1
ATOM 709 C C . ASP A 1 91 ? -34.367 -3.324 31.346 1.00 49.91 91 ASP A C 1
ATOM 711 O O . ASP A 1 91 ? -33.199 -3.694 31.530 1.00 49.91 91 ASP A O 1
ATOM 715 N N . PRO A 1 92 ? -35.257 -4.074 30.683 1.00 54.69 92 PRO A N 1
ATOM 716 C CA . PRO A 1 92 ? -35.229 -5.530 30.655 1.00 54.69 92 PRO A CA 1
ATOM 717 C C . PRO A 1 92 ? -33.914 -6.073 30.086 1.00 54.69 92 PRO A C 1
ATOM 719 O O . PRO A 1 92 ? -33.414 -5.596 29.062 1.00 54.69 92 PRO A O 1
ATOM 722 N N . ASP A 1 93 ? -33.357 -7.074 30.771 1.00 54.03 93 ASP A N 1
ATOM 723 C CA . ASP A 1 93 ? -32.001 -7.613 30.594 1.00 54.03 93 ASP A CA 1
ATOM 724 C C . ASP A 1 93 ? -31.609 -7.912 29.133 1.00 54.03 93 ASP A C 1
ATOM 726 O O . ASP A 1 93 ? -30.445 -7.728 28.754 1.00 54.03 93 ASP A O 1
ATOM 730 N N . TRP A 1 94 ? -32.590 -8.221 28.275 1.00 53.12 94 TRP A N 1
ATOM 731 C CA . TRP A 1 94 ? -32.412 -8.431 26.833 1.00 53.12 94 TRP A CA 1
ATOM 732 C C . TRP A 1 94 ? -31.727 -7.258 26.117 1.00 53.12 94 TRP A C 1
ATOM 734 O O . TRP A 1 94 ? -30.975 -7.457 25.165 1.00 53.12 94 TRP A O 1
ATOM 744 N N . LYS A 1 95 ? -31.943 -6.013 26.561 1.00 60.88 95 LYS A N 1
ATOM 745 C CA . LYS A 1 95 ? -31.405 -4.813 25.896 1.00 60.88 95 LYS A CA 1
ATOM 746 C C . LYS A 1 95 ? -29.910 -4.618 26.163 1.00 60.88 95 LYS A C 1
ATOM 748 O O . LYS A 1 95 ? -29.224 -3.941 25.397 1.00 60.88 95 LYS A O 1
ATOM 753 N N . LYS A 1 96 ? -29.387 -5.214 27.239 1.00 63.47 96 LYS A N 1
ATOM 754 C CA . LYS A 1 96 ? -27.965 -5.151 27.608 1.00 63.47 96 LYS A CA 1
ATOM 755 C C . LYS A 1 96 ? -27.149 -6.272 27.000 1.00 63.47 96 LYS A C 1
ATOM 757 O O . LYS A 1 96 ? -26.039 -6.008 26.544 1.00 63.47 96 LYS A O 1
ATOM 762 N N . GLU A 1 97 ? -27.692 -7.484 27.040 1.00 63.75 97 GLU A N 1
ATOM 763 C CA . GLU A 1 97 ? -27.110 -8.667 26.409 1.00 63.75 97 GLU A CA 1
ATOM 764 C C . GLU A 1 97 ? -26.913 -8.397 24.919 1.00 63.75 97 GLU A C 1
ATOM 766 O O . GLU A 1 97 ? -25.783 -8.383 24.436 1.00 63.75 97 GLU A O 1
ATOM 771 N N . LYS A 1 98 ? -27.972 -7.905 24.266 1.00 76.31 98 LYS A N 1
ATOM 772 C CA . LYS A 1 98 ? -27.922 -7.475 22.871 1.00 76.31 98 LYS A CA 1
ATOM 773 C C . LYS A 1 98 ? -26.841 -6.429 22.589 1.00 76.31 98 LYS A C 1
ATOM 775 O O . LYS A 1 98 ? -26.217 -6.481 21.541 1.00 76.31 98 LYS A O 1
ATOM 780 N N . LEU A 1 99 ? -26.568 -5.491 23.502 1.00 80.19 99 LEU A N 1
ATOM 781 C CA . LEU A 1 99 ? -25.537 -4.470 23.273 1.00 80.19 99 LEU A CA 1
ATOM 782 C C . LEU A 1 99 ? -24.120 -5.057 23.311 1.00 80.19 99 LEU A C 1
ATOM 784 O O . LEU A 1 99 ? -23.297 -4.695 22.471 1.00 80.19 99 LEU A O 1
ATOM 788 N N . LEU A 1 100 ? -23.819 -5.928 24.279 1.00 77.56 100 LEU A N 1
ATOM 789 C CA . LEU A 1 100 ? -22.501 -6.568 24.367 1.00 77.56 100 LEU A CA 1
ATOM 790 C C . LEU A 1 100 ? -22.277 -7.519 23.190 1.00 77.56 100 LEU A C 1
ATOM 792 O O . LEU A 1 100 ? -21.204 -7.496 22.589 1.00 77.56 100 LEU A O 1
ATOM 796 N N . ASP A 1 101 ? -23.309 -8.270 22.821 1.00 83.56 101 ASP A N 1
ATOM 797 C CA . ASP A 1 101 ? -23.252 -9.211 21.708 1.00 83.56 101 ASP A CA 1
ATOM 798 C C . ASP A 1 101 ? -23.157 -8.478 20.366 1.00 83.56 101 ASP A C 1
ATOM 800 O O . ASP A 1 101 ? -22.390 -8.880 19.497 1.00 83.56 101 ASP A O 1
ATOM 804 N N . GLU A 1 102 ? -23.838 -7.337 20.204 1.00 84.81 102 GLU A N 1
ATOM 805 C CA . GLU A 1 102 ? -23.669 -6.483 19.025 1.00 84.81 102 GLU A CA 1
ATOM 806 C C . GLU A 1 102 ? -22.256 -5.883 18.938 1.00 84.81 102 GLU A C 1
ATOM 808 O O . GLU A 1 102 ? -21.711 -5.777 17.838 1.00 84.81 102 GLU A O 1
ATOM 813 N N . LEU A 1 103 ? -21.630 -5.507 20.063 1.00 84.62 103 LEU A N 1
ATOM 814 C CA . LEU A 1 103 ? -20.237 -5.035 20.067 1.00 84.62 103 LEU A CA 1
ATOM 815 C C . LEU A 1 103 ? -19.258 -6.144 19.661 1.00 84.62 103 LEU A C 1
ATOM 817 O O . LEU A 1 103 ? -18.331 -5.882 18.893 1.00 84.62 103 LEU A O 1
ATOM 821 N N . GLU A 1 104 ? -19.466 -7.363 20.156 1.00 83.94 104 GLU A N 1
ATOM 822 C CA . GLU A 1 104 ? -18.653 -8.537 19.830 1.00 83.94 104 GLU A CA 1
ATOM 823 C C . GLU A 1 104 ? -18.862 -8.979 18.372 1.00 83.94 104 GLU A C 1
ATOM 825 O O . GLU A 1 104 ? -17.895 -9.257 17.667 1.00 83.94 104 GLU A O 1
ATOM 830 N N . GLN A 1 105 ? -20.099 -8.933 17.867 1.00 87.00 105 GLN A N 1
ATOM 831 C CA . GLN A 1 105 ? -20.420 -9.217 16.468 1.00 87.00 105 GLN A CA 1
ATOM 832 C C . GLN A 1 105 ? -19.773 -8.202 15.516 1.00 87.00 105 GLN A C 1
ATOM 834 O O . GLN A 1 105 ? -19.231 -8.589 14.480 1.00 87.00 105 GLN A O 1
ATOM 839 N N . ILE A 1 106 ? -19.806 -6.907 15.855 1.00 86.00 106 ILE A N 1
ATOM 840 C CA . ILE A 1 106 ? -19.122 -5.873 15.068 1.00 86.00 106 ILE A CA 1
ATOM 841 C C . ILE A 1 106 ? -17.617 -6.144 15.048 1.00 86.00 106 ILE A C 1
ATOM 843 O O . ILE A 1 106 ? -17.020 -6.137 13.974 1.00 86.00 106 ILE A O 1
ATOM 847 N N . GLU A 1 107 ? -17.011 -6.429 16.200 1.00 82.69 107 GLU A N 1
ATOM 848 C CA . GLU A 1 107 ? -15.584 -6.746 16.285 1.00 82.69 107 GLU A CA 1
ATOM 849 C C . GLU A 1 107 ? -15.230 -7.976 15.441 1.00 82.69 107 GLU A C 1
ATOM 851 O O . GLU A 1 107 ? -14.312 -7.914 14.625 1.00 82.69 107 GLU A O 1
ATOM 856 N N . HIS A 1 108 ? -16.009 -9.053 15.553 1.00 85.31 108 HIS A N 1
ATOM 857 C CA . HIS A 1 108 ? -15.824 -10.250 14.743 1.00 85.31 108 HIS A CA 1
ATOM 858 C C . HIS A 1 108 ? -15.915 -9.935 13.248 1.00 85.31 108 HIS A C 1
ATOM 860 O O . HIS A 1 108 ? -15.029 -10.318 12.492 1.00 85.31 108 HIS A O 1
ATOM 866 N N . SER A 1 109 ? -16.927 -9.172 12.821 1.00 85.38 109 SER A N 1
ATOM 867 C CA . SER A 1 109 ? -17.080 -8.793 11.413 1.00 85.38 109 SER A CA 1
ATOM 868 C C . SER A 1 109 ? -15.902 -7.964 10.894 1.00 85.38 109 SER A C 1
ATOM 870 O O . SER A 1 109 ? -15.442 -8.203 9.783 1.00 85.38 109 SER A O 1
ATOM 872 N N . ILE A 1 110 ? -15.351 -7.055 11.705 1.00 81.25 110 ILE A N 1
ATOM 873 C CA . ILE A 1 110 ? -14.161 -6.271 11.345 1.00 81.25 110 ILE A CA 1
ATOM 874 C C . ILE A 1 110 ? -12.919 -7.171 11.233 1.00 81.25 110 ILE A C 1
ATOM 876 O O . ILE A 1 110 ? -12.048 -6.908 10.408 1.00 81.25 110 ILE A O 1
ATOM 880 N N . GLN A 1 111 ? -12.815 -8.215 12.058 1.00 76.88 111 GLN A N 1
ATOM 881 C CA . GLN A 1 111 ? -11.659 -9.114 12.073 1.00 76.88 111 GLN A CA 1
ATOM 882 C C . GLN A 1 111 ? -11.687 -10.173 10.966 1.00 76.88 111 GLN A C 1
ATOM 884 O O . GLN A 1 111 ? -10.629 -10.524 10.445 1.00 76.88 111 GLN A O 1
ATOM 889 N N . THR A 1 112 ? -12.861 -10.715 10.633 1.00 77.50 112 THR A N 1
ATOM 890 C CA . THR A 1 112 ? -12.975 -11.901 9.768 1.00 77.50 112 THR A CA 1
ATOM 891 C C . THR A 1 112 ? -13.472 -11.605 8.367 1.00 77.50 112 THR A C 1
ATOM 893 O O . THR A 1 112 ? -13.216 -12.387 7.452 1.00 77.50 112 THR A O 1
ATOM 896 N N . SER A 1 113 ? -14.173 -10.492 8.165 1.00 69.00 113 SER A N 1
ATOM 897 C CA . SER A 1 113 ? -14.716 -10.163 6.852 1.00 69.00 113 SER A CA 1
ATOM 898 C C . SER A 1 113 ? -13.699 -9.342 6.053 1.00 69.00 113 SER A C 1
ATOM 900 O O . SER A 1 113 ? -13.196 -8.326 6.528 1.00 69.00 113 SER A O 1
ATOM 902 N N . ALA A 1 114 ? -13.407 -9.769 4.819 1.00 61.97 114 ALA A N 1
ATOM 903 C CA . ALA A 1 114 ? -12.627 -8.996 3.848 1.00 61.97 114 ALA A CA 1
ATOM 904 C C . ALA A 1 114 ? -13.468 -7.818 3.320 1.00 61.97 114 ALA A C 1
ATOM 906 O O . ALA A 1 114 ? -13.981 -7.839 2.202 1.00 61.97 114 ALA A O 1
ATOM 907 N N . LEU A 1 115 ? -13.692 -6.833 4.185 1.00 69.81 115 LEU A N 1
ATOM 908 C CA . LEU A 1 115 ? -14.573 -5.695 3.953 1.00 69.81 115 LEU A CA 1
ATOM 909 C C . LEU A 1 115 ? -13.873 -4.590 3.161 1.00 69.81 115 LEU A C 1
ATOM 911 O O . LEU A 1 115 ? -12.664 -4.388 3.252 1.00 69.81 115 LEU A O 1
ATOM 915 N N . ASP A 1 116 ? -14.653 -3.845 2.380 1.00 80.69 116 ASP A N 1
ATOM 916 C CA . ASP A 1 116 ? -14.180 -2.610 1.766 1.00 80.69 116 ASP A CA 1
ATOM 917 C C . ASP A 1 116 ? -14.151 -1.468 2.799 1.00 80.69 116 ASP A C 1
ATOM 919 O O . ASP A 1 116 ? -14.892 -1.452 3.784 1.00 80.69 116 ASP A O 1
ATOM 923 N N . HIS A 1 117 ? -13.337 -0.438 2.556 1.00 80.19 117 HIS A N 1
ATOM 924 C CA . HIS A 1 117 ? -13.206 0.691 3.487 1.00 80.19 117 HIS A CA 1
ATOM 925 C C . HIS A 1 117 ? -14.543 1.397 3.792 1.00 80.19 117 HIS A C 1
ATOM 927 O O . HIS A 1 117 ? -14.698 2.004 4.855 1.00 80.19 117 HIS A O 1
ATOM 933 N N . LYS A 1 118 ? -15.529 1.327 2.884 1.00 83.56 118 LYS A N 1
ATOM 934 C CA . LYS A 1 118 ? -16.862 1.907 3.102 1.00 83.56 118 LYS A CA 1
ATOM 935 C C . LYS A 1 118 ? -17.702 1.068 4.062 1.00 83.56 118 LYS A C 1
ATOM 937 O O . LYS A 1 118 ? -18.348 1.649 4.935 1.00 83.56 118 LYS A O 1
ATOM 942 N N . SER A 1 119 ? -17.723 -0.258 3.928 1.00 84.75 119 SER A N 1
ATOM 943 C CA . SER A 1 119 ? -18.429 -1.120 4.884 1.00 84.75 119 SER A CA 1
ATOM 944 C C . SER A 1 119 ? -17.762 -1.107 6.258 1.00 84.75 119 SER A C 1
ATOM 946 O O . SER A 1 119 ? -18.475 -0.996 7.257 1.00 84.75 119 SER A O 1
ATOM 948 N N . GLU A 1 120 ? -16.428 -1.060 6.327 1.00 84.94 120 GLU A N 1
ATOM 949 C CA . GLU A 1 120 ? -15.712 -0.873 7.595 1.00 84.94 120 GLU A CA 1
ATOM 950 C C . GLU A 1 120 ? -16.122 0.435 8.293 1.00 84.94 120 GLU A C 1
ATOM 952 O O . GLU A 1 120 ? -16.444 0.432 9.482 1.00 84.94 120 GLU A O 1
ATOM 957 N N . ARG A 1 121 ? -16.220 1.557 7.560 1.00 87.44 121 ARG A N 1
ATOM 958 C CA . ARG A 1 121 ? -16.724 2.829 8.120 1.00 87.44 121 ARG A CA 1
ATOM 959 C C . ARG A 1 121 ? -18.136 2.698 8.695 1.00 87.44 121 ARG A C 1
ATOM 961 O O . ARG A 1 121 ? -18.384 3.191 9.794 1.00 87.44 121 ARG A O 1
ATOM 968 N N . LYS A 1 122 ? -19.045 2.004 7.998 1.00 89.38 122 LYS A N 1
ATOM 969 C CA . LYS A 1 122 ? -20.421 1.782 8.480 1.00 89.38 122 LYS A CA 1
ATOM 970 C C . LYS A 1 122 ? -20.449 0.990 9.788 1.00 89.38 122 LYS A C 1
ATOM 972 O O . LYS A 1 122 ? -21.233 1.321 10.678 1.00 89.38 122 LYS A O 1
ATOM 977 N N . LEU A 1 123 ? -19.594 -0.023 9.926 1.00 88.38 123 LEU A N 1
ATOM 978 C CA . LEU A 1 123 ? -19.472 -0.798 11.163 1.00 88.38 123 LEU A CA 1
ATOM 979 C C . LEU A 1 123 ? -18.936 0.054 12.317 1.00 88.38 123 LEU A C 1
ATOM 981 O O . LEU A 1 123 ? -19.503 0.018 13.409 1.00 88.38 123 LEU A O 1
ATOM 985 N N . LEU A 1 124 ? -17.925 0.892 12.068 1.00 88.94 124 LEU A N 1
ATOM 986 C CA . LEU A 1 124 ? -17.408 1.835 13.067 1.00 88.94 124 LEU A CA 1
ATOM 987 C C . LEU A 1 124 ? -18.454 2.883 13.475 1.00 88.94 124 LEU A C 1
ATOM 989 O O . LEU A 1 124 ? -18.505 3.298 14.632 1.00 88.94 124 LEU A O 1
ATOM 993 N N . ASP A 1 125 ? -19.303 3.339 12.552 1.00 88.88 125 ASP A N 1
ATOM 994 C CA . ASP A 1 125 ? -20.415 4.240 12.877 1.00 88.88 125 ASP A CA 1
ATOM 995 C C . ASP A 1 125 ? -21.497 3.537 13.703 1.00 88.88 125 ASP A C 1
ATOM 997 O O . ASP A 1 125 ? -22.038 4.129 14.642 1.00 88.88 125 ASP A O 1
ATOM 1001 N N . ARG A 1 126 ? -21.791 2.264 13.405 1.00 88.81 126 ARG A N 1
ATOM 1002 C CA . ARG A 1 126 ? -22.697 1.444 14.218 1.00 88.81 126 ARG A CA 1
ATOM 1003 C C . ARG A 1 126 ? -22.145 1.255 15.632 1.00 88.81 126 ARG A C 1
ATOM 1005 O O . ARG A 1 126 ? -22.875 1.508 16.590 1.00 88.81 126 ARG A O 1
ATOM 1012 N N . ARG A 1 127 ? -20.863 0.897 15.774 1.00 87.94 127 ARG A N 1
ATOM 1013 C CA . ARG A 1 127 ? -20.202 0.751 17.081 1.00 87.94 127 ARG A CA 1
ATOM 1014 C C . ARG A 1 127 ? -20.255 2.051 17.873 1.00 87.94 127 ARG A C 1
ATOM 1016 O O . ARG A 1 127 ? -20.671 2.044 19.026 1.00 87.94 127 ARG A O 1
ATOM 1023 N N . LYS A 1 128 ? -19.930 3.181 17.238 1.00 89.75 128 LYS A N 1
ATOM 1024 C CA . LYS A 1 128 ? -19.996 4.508 17.864 1.00 89.75 128 LYS A CA 1
ATOM 1025 C C . LYS A 1 128 ? -21.380 4.799 18.451 1.00 89.75 128 LYS A C 1
ATOM 1027 O O . LYS A 1 128 ? -21.466 5.207 19.607 1.00 89.75 128 LYS A O 1
ATOM 1032 N N . LYS A 1 129 ? -22.456 4.544 17.697 1.00 88.94 129 LYS A N 1
ATOM 1033 C CA . LYS A 1 129 ? -23.836 4.729 18.184 1.00 88.94 129 LYS A CA 1
ATOM 1034 C C . LYS A 1 129 ? -24.139 3.851 19.402 1.00 88.94 129 LYS A C 1
ATOM 1036 O O . LYS A 1 129 ? -24.733 4.340 20.360 1.00 88.94 129 LYS A O 1
ATOM 1041 N N . LEU A 1 130 ? -23.701 2.589 19.395 1.00 87.12 130 LEU A N 1
ATOM 1042 C CA . LEU A 1 130 ? -23.865 1.678 20.537 1.00 87.12 130 LEU A CA 1
ATOM 1043 C C . LEU A 1 130 ? -23.097 2.164 21.774 1.00 87.12 130 LEU A C 1
ATOM 1045 O O . LEU A 1 130 ? -23.636 2.157 22.881 1.00 87.12 130 LEU A O 1
ATOM 1049 N N . LEU A 1 131 ? -21.860 2.636 21.597 1.00 86.44 131 LEU A N 1
ATOM 1050 C CA . LEU A 1 131 ? -21.046 3.182 22.687 1.00 86.44 131 LEU A CA 1
ATOM 1051 C C . LEU A 1 131 ? -21.668 4.455 23.280 1.00 86.44 131 LEU A C 1
ATOM 1053 O O . LEU A 1 131 ? -21.699 4.611 24.497 1.00 86.44 131 LEU A O 1
ATOM 1057 N N . GLU A 1 132 ? -22.218 5.343 22.449 1.00 86.75 132 GLU A N 1
ATOM 1058 C CA . GLU A 1 132 ? -22.914 6.551 22.914 1.00 86.75 132 GLU A CA 1
ATOM 1059 C C . GLU A 1 132 ? -24.190 6.229 23.704 1.00 86.75 132 GLU A C 1
ATOM 1061 O O . GLU A 1 132 ? -24.462 6.872 24.720 1.00 86.75 132 GLU A O 1
ATOM 1066 N N . GLN A 1 133 ? -24.963 5.226 23.274 1.00 84.19 133 GLN A N 1
ATOM 1067 C CA . GLN A 1 133 ? -26.126 4.743 24.027 1.00 84.19 133 GLN A CA 1
ATOM 1068 C C . GLN A 1 133 ? -25.709 4.167 25.387 1.00 84.19 133 GLN A C 1
ATOM 1070 O O . GLN A 1 133 ? -26.334 4.471 26.404 1.00 84.19 133 GLN A O 1
ATOM 1075 N N . ASN A 1 134 ? -24.624 3.387 25.414 1.00 84.00 134 ASN A N 1
ATOM 1076 C CA . ASN A 1 134 ? -24.073 2.799 26.632 1.00 84.00 134 ASN A CA 1
ATOM 1077 C C . ASN A 1 134 ? -23.597 3.885 27.616 1.00 84.00 134 ASN A C 1
ATOM 1079 O O . ASN A 1 134 ? -23.966 3.848 28.785 1.00 84.00 134 ASN A O 1
ATOM 1083 N N . ASP A 1 135 ? -22.876 4.906 27.148 1.00 84.12 135 ASP A N 1
ATOM 1084 C CA . ASP A 1 135 ? -22.413 6.008 28.002 1.00 84.12 135 ASP A CA 1
ATOM 1085 C C . ASP A 1 135 ? -23.558 6.808 28.632 1.00 84.12 135 ASP A C 1
ATOM 1087 O O . ASP A 1 135 ? -23.489 7.156 29.812 1.00 84.12 135 ASP A O 1
ATOM 1091 N N . ARG A 1 136 ? -24.614 7.118 27.865 1.00 82.62 136 ARG A N 1
ATOM 1092 C CA . ARG A 1 136 ? -25.797 7.819 28.401 1.00 82.62 136 ARG A CA 1
ATOM 1093 C C . ARG A 1 136 ? -26.441 7.010 29.523 1.00 82.62 136 ARG A C 1
ATOM 1095 O O . ARG A 1 136 ? -26.795 7.567 30.560 1.00 82.62 136 ARG A O 1
ATOM 1102 N N . TRP A 1 137 ? -26.539 5.698 29.323 1.00 78.25 137 TRP A N 1
ATOM 1103 C CA . TRP A 1 137 ? -27.077 4.778 30.315 1.00 78.25 137 TRP A CA 1
ATOM 1104 C C . TRP A 1 137 ? -26.198 4.692 31.575 1.00 78.25 137 TRP A C 1
ATOM 1106 O O . TRP A 1 137 ? -26.718 4.782 32.686 1.00 78.25 137 TRP A O 1
ATOM 1116 N N . LEU A 1 138 ? -24.872 4.587 31.424 1.00 77.38 138 LEU A N 1
ATOM 1117 C CA . LEU A 1 138 ? -23.930 4.541 32.550 1.00 77.38 138 LEU A CA 1
ATOM 1118 C C . LEU A 1 138 ? -23.964 5.812 33.399 1.00 77.38 138 LEU A C 1
ATOM 1120 O O . LEU A 1 138 ? -23.981 5.720 34.625 1.00 77.38 138 LEU A O 1
ATOM 1124 N N . LYS A 1 139 ? -24.015 6.987 32.759 1.00 76.38 139 LYS A N 1
ATOM 1125 C CA . LYS A 1 139 ? -24.103 8.277 33.461 1.00 76.38 139 LYS A CA 1
ATOM 1126 C C . LYS A 1 139 ? -25.362 8.363 34.318 1.00 76.38 139 LYS A C 1
ATOM 1128 O O . LYS A 1 139 ? -25.252 8.612 35.508 1.00 76.38 139 LYS A O 1
ATOM 1133 N N . SER A 1 140 ? -26.525 8.044 33.745 1.00 74.81 140 SER A N 1
ATOM 1134 C CA . SER A 1 140 ? -27.797 8.047 34.483 1.00 74.81 140 SER A CA 1
ATOM 1135 C C . SER A 1 140 ? -27.815 7.076 35.670 1.00 74.81 140 SER A C 1
ATOM 1137 O O . SER A 1 140 ? -28.596 7.268 36.593 1.00 74.81 140 SER A O 1
ATOM 1139 N N . ARG A 1 141 ? -27.001 6.013 35.640 1.00 70.56 141 ARG A N 1
ATOM 1140 C CA . ARG A 1 141 ? -26.947 4.973 36.678 1.00 70.56 141 ARG A CA 1
ATOM 1141 C C . ARG A 1 141 ? -25.969 5.272 37.800 1.00 70.56 141 ARG A C 1
ATOM 1143 O O . ARG A 1 141 ? -26.238 4.872 38.931 1.00 70.56 141 ARG A O 1
ATOM 1150 N N . ARG A 1 142 ? -24.852 5.932 37.491 1.00 69.31 142 ARG A N 1
ATOM 1151 C CA . ARG A 1 142 ? -23.832 6.297 38.481 1.00 69.31 142 ARG A CA 1
ATOM 1152 C C . ARG A 1 142 ? -24.432 7.125 39.614 1.00 69.31 142 ARG A C 1
ATOM 1154 O O . ARG A 1 142 ? -24.112 6.881 40.770 1.00 69.31 142 ARG A O 1
ATOM 1161 N N . ASP A 1 143 ? -25.358 8.014 39.277 1.00 65.62 143 ASP A N 1
ATOM 1162 C CA . ASP A 1 143 ? -26.021 8.892 40.241 1.00 65.62 143 ASP A CA 1
ATOM 1163 C C . ASP A 1 143 ? -27.054 8.150 41.115 1.00 65.62 143 ASP A C 1
ATOM 1165 O O . ASP A 1 143 ? -27.452 8.652 42.160 1.00 65.62 143 ASP A O 1
ATOM 1169 N N . SER A 1 144 ? -27.486 6.945 40.715 1.00 63.84 144 SER A N 1
ATOM 1170 C CA . SER A 1 144 ? -28.558 6.189 41.384 1.00 63.84 144 SER A CA 1
ATOM 1171 C C . SER A 1 144 ? -28.094 4.966 42.183 1.00 63.84 144 SER A C 1
ATOM 1173 O O . SER A 1 144 ? -28.891 4.436 42.948 1.00 63.84 144 SER A O 1
ATOM 1175 N N . ASN A 1 145 ? -26.870 4.457 41.989 1.00 64.12 145 ASN A N 1
ATOM 1176 C CA . ASN A 1 145 ? -26.393 3.241 42.669 1.00 64.12 145 ASN A CA 1
ATOM 1177 C C . ASN A 1 145 ? -24.866 3.244 42.909 1.00 64.12 145 ASN A C 1
ATOM 1179 O O . ASN A 1 145 ? -24.109 2.808 42.035 1.00 64.12 145 ASN A O 1
ATOM 1183 N N . PRO A 1 146 ? -24.404 3.656 44.105 1.00 64.88 146 PRO A N 1
ATOM 1184 C CA . PRO A 1 146 ? -22.984 3.667 44.472 1.00 64.88 146 PRO A CA 1
ATOM 1185 C C . PRO A 1 146 ? -22.339 2.273 44.519 1.00 64.88 146 PRO A C 1
ATOM 1187 O O . PRO A 1 146 ? -21.171 2.131 44.168 1.00 64.88 146 PRO A O 1
ATOM 1190 N N . GLU A 1 147 ? -23.092 1.224 44.880 1.00 63.00 147 GLU A N 1
ATOM 1191 C CA . GLU A 1 147 ? -22.581 -0.162 44.942 1.00 63.00 147 GLU A CA 1
ATOM 1192 C C . GLU A 1 147 ? -22.161 -0.718 43.565 1.00 63.00 147 GLU A C 1
ATOM 1194 O O . GLU A 1 147 ? -21.389 -1.671 43.478 1.00 63.00 147 GLU A O 1
ATOM 1199 N N . MET A 1 148 ? -22.616 -0.091 42.474 1.00 70.44 148 MET A N 1
ATOM 1200 C CA . MET A 1 148 ? -22.276 -0.450 41.092 1.00 70.44 148 MET A CA 1
ATOM 1201 C C . MET A 1 148 ? -21.061 0.315 40.538 1.00 70.44 148 MET A C 1
ATOM 1203 O O . MET A 1 148 ? -20.738 0.153 39.359 1.00 70.44 148 MET A O 1
ATOM 1207 N N . ALA A 1 149 ? -20.375 1.134 41.345 1.00 71.94 149 ALA A N 1
ATOM 1208 C CA . ALA A 1 149 ? -19.281 1.997 40.887 1.00 71.94 149 ALA A CA 1
ATOM 1209 C C . ALA A 1 149 ? -18.188 1.230 40.122 1.00 71.94 149 ALA A C 1
ATOM 1211 O O . ALA A 1 149 ? -17.891 1.569 38.980 1.00 71.94 149 ALA A O 1
ATOM 1212 N N . ASN A 1 150 ? -17.692 0.114 40.670 1.00 74.31 150 ASN A N 1
ATOM 1213 C CA . ASN A 1 150 ? -16.643 -0.694 40.031 1.00 74.31 150 ASN A CA 1
ATOM 1214 C C . ASN A 1 150 ? -17.068 -1.266 38.661 1.00 74.31 150 ASN A C 1
ATOM 1216 O O . ASN A 1 150 ? -16.263 -1.348 37.727 1.00 74.31 150 ASN A O 1
ATOM 1220 N N . PHE A 1 151 ? -18.344 -1.644 38.520 1.00 76.44 151 PHE A N 1
ATOM 1221 C CA . PHE A 1 151 ? -18.913 -2.125 37.258 1.00 76.44 151 PHE A CA 1
ATOM 1222 C C . PHE A 1 151 ? -19.033 -0.990 36.233 1.00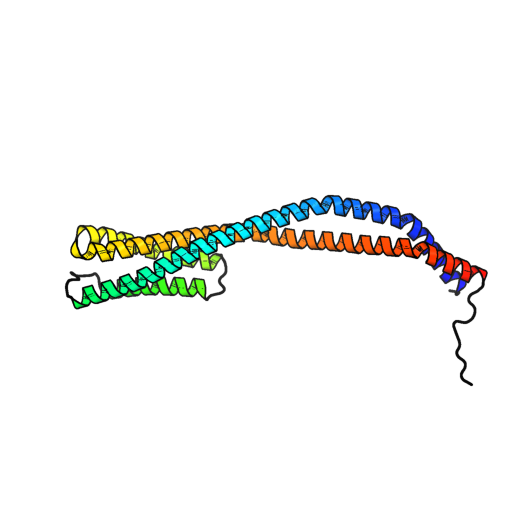 76.44 151 PHE A C 1
ATOM 1224 O O . PHE A 1 151 ? -18.675 -1.157 35.064 1.00 76.44 151 PHE A O 1
ATOM 1231 N N . ILE A 1 152 ? -19.506 0.176 36.676 1.00 79.06 152 ILE A N 1
ATOM 1232 C CA . ILE A 1 152 ? -19.655 1.374 35.844 1.00 79.06 152 ILE A CA 1
ATOM 1233 C C . ILE A 1 152 ? -18.288 1.880 35.370 1.00 79.06 152 ILE A C 1
ATOM 1235 O O . ILE A 1 152 ? -18.137 2.195 34.187 1.00 79.06 152 ILE A O 1
ATOM 1239 N N . ASP A 1 153 ? -17.285 1.901 36.243 1.00 83.06 153 ASP A N 1
ATOM 1240 C CA . ASP A 1 153 ? -15.930 2.354 35.927 1.00 83.06 153 ASP A CA 1
ATOM 1241 C C . ASP A 1 153 ? -15.250 1.419 34.925 1.00 83.06 153 ASP A C 1
ATOM 1243 O O . ASP A 1 153 ? -14.724 1.876 33.906 1.00 83.06 153 ASP A O 1
ATOM 1247 N N . SER A 1 154 ? -15.354 0.102 35.135 1.00 83.62 154 SER A N 1
ATOM 1248 C CA . SER A 1 154 ? -14.846 -0.901 34.188 1.00 83.62 154 SER A CA 1
ATOM 1249 C C . SER A 1 154 ? -15.485 -0.737 32.807 1.00 83.62 154 SER A C 1
ATOM 1251 O O . SER A 1 154 ? -14.804 -0.751 31.780 1.00 83.62 154 SER A O 1
ATOM 1253 N N . ARG A 1 155 ? -16.799 -0.505 32.760 1.00 82.06 155 ARG A N 1
ATOM 1254 C CA . ARG A 1 155 ? -17.538 -0.340 31.503 1.00 82.06 155 ARG A CA 1
ATOM 1255 C C . ARG A 1 155 ? -17.250 0.997 30.816 1.00 82.06 155 ARG A C 1
ATOM 1257 O O . ARG A 1 155 ? -17.167 1.048 29.591 1.00 82.06 155 ARG A O 1
ATOM 1264 N N . THR A 1 156 ? -17.018 2.054 31.588 1.00 85.50 156 THR A N 1
ATOM 1265 C CA . THR A 1 156 ? -16.573 3.358 31.075 1.00 85.50 156 THR A CA 1
ATOM 1266 C C . THR A 1 156 ? -15.174 3.249 30.472 1.00 85.50 156 THR A C 1
ATOM 1268 O O . THR A 1 156 ? -14.943 3.727 29.359 1.00 85.50 156 THR A O 1
ATOM 1271 N N . LYS A 1 157 ? -14.257 2.552 31.156 1.00 89.00 157 LYS A N 1
ATOM 1272 C CA . LYS A 1 157 ? -12.909 2.271 30.650 1.00 89.00 157 LYS A CA 1
ATOM 1273 C C . LYS A 1 157 ? -12.961 1.479 29.339 1.00 89.00 157 LYS A C 1
ATOM 1275 O O . LYS A 1 157 ? -12.320 1.870 28.366 1.00 89.00 157 LYS A O 1
ATOM 1280 N N . MET A 1 158 ? -13.784 0.430 29.280 1.00 89.81 158 MET A N 1
ATOM 1281 C CA . MET A 1 158 ? -14.015 -0.355 28.061 1.00 89.81 158 MET A CA 1
ATOM 1282 C C . MET A 1 158 ? -14.516 0.514 26.896 1.00 89.81 158 MET A C 1
ATOM 128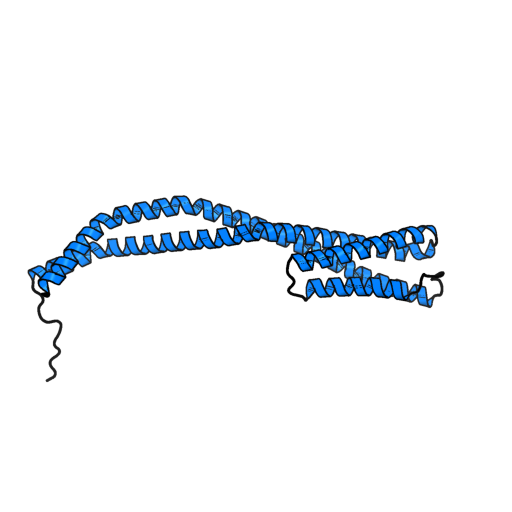4 O O . MET A 1 158 ? -13.970 0.446 25.795 1.00 89.81 158 MET A O 1
ATOM 1288 N N . ASN A 1 159 ? -15.525 1.364 27.128 1.00 87.62 159 ASN A N 1
ATOM 1289 C CA . ASN A 1 159 ? -16.046 2.261 26.092 1.00 87.62 159 ASN A CA 1
ATOM 1290 C C . ASN A 1 159 ? -14.972 3.247 25.602 1.00 87.62 159 ASN A C 1
ATOM 1292 O O . ASN A 1 159 ? -14.906 3.535 24.406 1.00 87.62 159 ASN A O 1
ATOM 1296 N N . GLY A 1 160 ? -14.123 3.748 26.505 1.00 89.81 160 GLY A N 1
ATOM 1297 C CA . GLY A 1 160 ? -12.982 4.599 26.164 1.00 89.81 160 GLY A CA 1
ATOM 1298 C C . GLY A 1 160 ? -12.003 3.912 25.210 1.00 89.81 160 GLY A C 1
ATOM 1299 O O . GLY A 1 160 ? -11.662 4.478 24.171 1.00 89.81 160 GLY A O 1
ATOM 1300 N N . LEU A 1 161 ? -11.630 2.667 25.508 1.00 91.88 161 LEU A N 1
ATOM 1301 C CA . LEU A 1 161 ? -10.722 1.873 24.676 1.00 91.88 161 LEU A CA 1
ATOM 1302 C C . LEU A 1 161 ? -11.313 1.559 23.299 1.00 91.88 161 LEU A C 1
ATOM 1304 O O . LEU A 1 161 ? -10.621 1.696 22.292 1.00 91.88 161 LEU A O 1
ATOM 1308 N N . TYR A 1 162 ? -12.604 1.221 23.216 1.00 89.62 162 TYR A N 1
ATOM 1309 C CA . TYR A 1 162 ? -13.252 1.024 21.916 1.00 89.62 162 TYR A CA 1
ATOM 1310 C C . TYR A 1 162 ? -13.289 2.306 21.081 1.00 89.62 162 TYR A C 1
ATOM 1312 O O . TYR A 1 162 ? -13.034 2.258 19.881 1.00 89.62 162 TYR A O 1
ATOM 1320 N N . LYS A 1 163 ? -13.527 3.470 21.697 1.00 92.25 163 LYS A N 1
ATOM 1321 C CA . LYS A 1 163 ? -13.443 4.756 20.986 1.00 92.25 163 LYS A CA 1
ATOM 1322 C C . LYS A 1 163 ? -12.029 5.051 20.494 1.00 92.25 163 LYS A C 1
ATOM 1324 O O . LYS A 1 163 ? -11.869 5.603 19.406 1.00 92.25 163 LYS A O 1
ATOM 1329 N N . GLU A 1 164 ? -11.011 4.714 21.280 1.00 93.31 164 GLU A N 1
ATOM 1330 C CA . GLU A 1 164 ? -9.615 4.879 20.879 1.00 93.31 164 GLU A CA 1
ATOM 1331 C C . GLU A 1 164 ? -9.246 3.962 19.709 1.00 93.31 164 GLU A C 1
ATOM 1333 O O . GLU A 1 164 ? -8.659 4.435 18.729 1.00 93.31 164 GLU A O 1
ATOM 1338 N N . ALA A 1 165 ? -9.656 2.694 19.767 1.00 91.25 165 ALA A N 1
ATOM 1339 C CA . ALA A 1 165 ? -9.502 1.743 18.674 1.00 91.25 165 ALA A CA 1
ATOM 1340 C C . ALA A 1 165 ? -10.206 2.230 17.401 1.00 91.25 165 ALA A C 1
ATOM 1342 O O . ALA A 1 165 ? -9.581 2.312 16.344 1.00 91.25 165 ALA A O 1
ATOM 1343 N N . ASP A 1 166 ? -11.474 2.636 17.506 1.00 91.44 166 ASP A N 1
ATOM 1344 C CA . ASP A 1 166 ? -12.258 3.130 16.374 1.00 91.44 166 ASP A CA 1
ATOM 1345 C C . ASP A 1 166 ? -11.641 4.405 15.775 1.00 91.44 166 ASP A C 1
ATOM 1347 O O . ASP A 1 166 ? -11.619 4.571 14.555 1.00 91.44 166 ASP A O 1
ATOM 1351 N N . LYS A 1 167 ? -11.099 5.307 16.607 1.00 93.62 167 LYS A N 1
ATOM 1352 C CA . LYS A 1 167 ? -10.388 6.508 16.141 1.00 93.62 167 LYS A CA 1
ATOM 1353 C C . LYS A 1 167 ? -9.129 6.133 15.361 1.00 93.62 167 LYS A C 1
ATOM 1355 O O . LYS A 1 167 ? -8.929 6.646 14.261 1.00 93.62 167 LYS A O 1
ATOM 1360 N N . ALA A 1 168 ? -8.306 5.234 15.903 1.00 92.00 168 ALA A N 1
ATOM 1361 C CA . ALA A 1 168 ? -7.106 4.755 15.225 1.00 92.00 168 ALA A CA 1
ATOM 1362 C C . ALA A 1 168 ? -7.451 4.062 13.895 1.00 92.00 168 ALA A C 1
ATOM 1364 O O . ALA A 1 168 ? -6.796 4.306 12.881 1.00 92.00 168 ALA A O 1
ATOM 1365 N N . HIS A 1 169 ? -8.526 3.270 13.873 1.00 92.56 169 HIS A N 1
ATOM 1366 C CA . HIS A 1 169 ? -9.014 2.591 12.674 1.00 92.56 169 HIS A CA 1
ATOM 1367 C C . HIS A 1 169 ? -9.513 3.582 11.614 1.00 92.56 169 HIS A C 1
ATOM 1369 O O . HIS A 1 169 ? -9.139 3.468 10.449 1.00 92.56 169 HIS A O 1
ATOM 1375 N N . ARG A 1 170 ? -10.290 4.607 11.988 1.00 92.38 170 ARG A N 1
ATOM 1376 C CA . ARG A 1 170 ? -10.726 5.659 11.047 1.00 92.38 170 ARG A CA 1
ATOM 1377 C C . ARG A 1 170 ? -9.543 6.398 10.430 1.00 92.38 170 ARG A C 1
ATOM 1379 O O . ARG A 1 170 ? -9.483 6.527 9.210 1.00 92.38 170 ARG A O 1
ATOM 1386 N N . SER A 1 171 ? -8.581 6.823 11.252 1.00 93.50 171 SER A N 1
ATOM 1387 C CA . SER A 1 171 ? -7.363 7.480 10.761 1.00 93.50 171 SER A CA 1
ATOM 1388 C C . SER A 1 171 ? -6.555 6.568 9.837 1.00 93.50 171 SER A C 1
ATOM 1390 O O . SER A 1 171 ? -6.001 7.034 8.845 1.00 93.50 171 SER A O 1
ATOM 1392 N N . MET A 1 172 ? -6.516 5.262 10.116 1.00 93.38 172 MET A N 1
ATOM 1393 C CA . MET A 1 172 ? -5.872 4.288 9.238 1.00 93.38 172 MET A CA 1
ATOM 1394 C C . MET A 1 172 ? -6.557 4.251 7.867 1.00 93.38 172 MET A C 1
ATOM 1396 O O . MET A 1 172 ? -5.866 4.340 6.854 1.00 93.38 172 MET A O 1
ATOM 1400 N N . LEU A 1 173 ? -7.891 4.173 7.824 1.00 91.38 173 LEU A N 1
ATOM 1401 C CA . LEU A 1 173 ? -8.656 4.155 6.572 1.00 91.38 173 LEU A CA 1
ATOM 1402 C C . LEU A 1 173 ? -8.427 5.413 5.730 1.00 91.38 173 LEU A C 1
ATOM 1404 O O . LEU A 1 173 ? -8.258 5.313 4.520 1.00 91.38 173 LEU A O 1
ATOM 1408 N N . GLU A 1 174 ? -8.364 6.588 6.356 1.00 92.00 174 GLU A N 1
ATOM 1409 C CA . GLU A 1 174 ? -8.054 7.842 5.656 1.00 92.00 174 GLU A CA 1
ATOM 1410 C C . GLU A 1 174 ? -6.657 7.841 5.024 1.00 92.00 174 GLU A C 1
ATOM 1412 O O . GLU A 1 174 ? -6.475 8.358 3.920 1.00 92.00 174 GLU A O 1
ATOM 1417 N N . ILE A 1 175 ? -5.657 7.275 5.709 1.00 92.75 175 ILE A N 1
ATOM 1418 C CA . ILE A 1 175 ? -4.299 7.170 5.162 1.00 92.75 175 ILE A CA 1
ATOM 1419 C C . ILE A 1 175 ? -4.270 6.177 4.005 1.00 92.75 175 ILE A C 1
ATOM 1421 O O . ILE A 1 175 ? -3.660 6.478 2.983 1.00 92.75 175 ILE A O 1
ATOM 1425 N N . VAL A 1 176 ? -4.928 5.023 4.140 1.00 90.75 176 VAL A N 1
ATOM 1426 C CA . VAL A 1 176 ? -4.982 4.011 3.075 1.00 90.75 176 VAL A CA 1
ATOM 1427 C C . VAL A 1 176 ? -5.673 4.573 1.830 1.00 90.75 176 VAL A C 1
ATOM 1429 O O . VAL A 1 176 ? -5.121 4.475 0.738 1.00 90.75 176 VAL A O 1
ATOM 1432 N N . GLU A 1 177 ? -6.807 5.258 1.993 1.00 90.31 177 GLU A N 1
ATOM 1433 C CA . GLU A 1 177 ? -7.538 5.899 0.892 1.00 90.31 177 GLU A CA 1
ATOM 1434 C C . GLU A 1 177 ? -6.678 6.943 0.160 1.00 90.31 177 GLU A C 1
ATOM 1436 O O . GLU A 1 177 ? -6.653 6.981 -1.069 1.00 90.31 177 GLU A O 1
ATOM 1441 N N . LYS A 1 178 ? -5.894 7.745 0.894 1.00 90.25 178 LYS A N 1
ATOM 1442 C CA . LYS A 1 178 ? -4.947 8.708 0.300 1.00 90.25 178 LYS A CA 1
ATOM 1443 C C . LYS A 1 178 ? -3.724 8.038 -0.334 1.00 90.25 178 LYS A C 1
ATOM 1445 O O . LYS A 1 178 ? -3.177 8.559 -1.305 1.00 90.25 178 LYS A O 1
ATOM 1450 N N . ALA A 1 179 ? -3.277 6.907 0.208 1.00 91.00 179 ALA A N 1
ATOM 1451 C CA . ALA A 1 179 ? -2.105 6.180 -0.268 1.00 91.00 179 ALA A CA 1
ATOM 1452 C C . ALA A 1 179 ? -2.390 5.333 -1.518 1.00 91.00 179 ALA A C 1
ATOM 1454 O O . ALA A 1 179 ? -1.455 5.053 -2.267 1.00 91.00 179 ALA A O 1
ATOM 1455 N N . GLN A 1 180 ? -3.647 4.963 -1.773 1.00 89.38 180 GLN A N 1
ATOM 1456 C CA . GLN A 1 180 ? -4.057 4.171 -2.935 1.00 89.38 180 GLN A CA 1
ATOM 1457 C C . GLN A 1 180 ? -3.630 4.792 -4.285 1.00 89.38 180 GLN A C 1
ATOM 1459 O O . GLN A 1 180 ? -2.841 4.166 -4.997 1.00 89.38 180 GLN A O 1
ATOM 1464 N N . PRO A 1 181 ? -4.004 6.043 -4.626 1.00 91.50 181 PRO A N 1
ATOM 1465 C CA . PRO A 1 181 ? -3.560 6.660 -5.881 1.00 91.50 181 PRO A CA 1
ATOM 1466 C C . PRO A 1 181 ? -2.041 6.884 -5.925 1.00 91.50 181 PRO A C 1
ATOM 1468 O O . PRO A 1 181 ? -1.436 6.936 -6.996 1.00 91.50 181 PRO A O 1
ATOM 1471 N N . MET A 1 182 ? -1.386 7.028 -4.768 1.00 89.94 182 MET A N 1
ATOM 1472 C CA . MET A 1 182 ? 0.075 7.122 -4.701 1.00 89.94 182 MET A CA 1
ATOM 1473 C C . MET A 1 182 ? 0.748 5.791 -5.032 1.00 89.94 182 MET A C 1
ATOM 1475 O O . MET A 1 182 ? 1.792 5.787 -5.679 1.00 89.94 182 MET A O 1
ATOM 1479 N N . PHE A 1 183 ? 0.165 4.676 -4.594 1.00 90.88 183 PHE A N 1
ATOM 1480 C CA . PHE A 1 183 ? 0.636 3.339 -4.923 1.00 90.88 183 PHE A CA 1
ATOM 1481 C C . PHE A 1 183 ? 0.491 3.057 -6.421 1.00 90.88 183 PHE A C 1
ATOM 1483 O O . PHE A 1 183 ? 1.447 2.605 -7.041 1.00 90.88 183 PHE A O 1
ATOM 1490 N N . GLU A 1 184 ? -0.638 3.412 -7.030 1.00 93.62 184 GLU A N 1
ATOM 1491 C CA . GLU A 1 184 ? -0.839 3.280 -8.480 1.00 93.62 184 GLU A CA 1
ATOM 1492 C C . GLU A 1 184 ? 0.207 4.084 -9.266 1.00 93.62 184 GLU A C 1
ATOM 1494 O O . GLU A 1 184 ? 0.898 3.540 -10.130 1.00 93.62 184 GLU A O 1
ATOM 1499 N N . LYS A 1 185 ? 0.430 5.351 -8.885 1.00 93.38 185 LYS A N 1
ATOM 1500 C CA . LYS A 1 185 ? 1.500 6.183 -9.463 1.00 93.38 185 LYS A CA 1
ATOM 1501 C C . LYS A 1 185 ? 2.887 5.583 -9.247 1.00 93.38 185 LYS A C 1
ATOM 1503 O O . LYS A 1 185 ? 3.716 5.622 -10.149 1.00 93.38 185 LYS A O 1
ATOM 1508 N N . LYS A 1 186 ? 3.156 5.027 -8.062 1.00 93.81 186 LYS A N 1
ATOM 1509 C CA . LYS A 1 186 ? 4.418 4.338 -7.760 1.00 93.81 186 LYS A CA 1
ATOM 1510 C C . LYS A 1 186 ? 4.635 3.173 -8.722 1.00 93.81 186 LYS A C 1
ATOM 1512 O O . LYS A 1 186 ? 5.748 3.015 -9.214 1.00 93.81 186 LYS A O 1
ATOM 1517 N N . VAL A 1 187 ? 3.617 2.341 -8.935 1.00 94.94 187 VAL A N 1
ATOM 1518 C CA . VAL A 1 187 ? 3.701 1.166 -9.812 1.00 94.94 187 VAL A CA 1
ATOM 1519 C C . VAL A 1 187 ? 3.985 1.600 -11.245 1.00 94.94 187 VAL A C 1
ATOM 1521 O O . VAL A 1 187 ? 4.929 1.083 -11.834 1.00 94.94 187 VAL A O 1
ATOM 1524 N N . ALA A 1 188 ? 3.252 2.595 -11.753 1.00 95.12 188 ALA A N 1
ATOM 1525 C CA . ALA A 1 188 ? 3.459 3.137 -13.095 1.00 95.12 188 ALA A CA 1
ATOM 1526 C C . ALA A 1 188 ? 4.888 3.674 -13.290 1.00 95.12 188 ALA A C 1
ATOM 1528 O O . ALA A 1 188 ? 5.615 3.171 -14.136 1.00 95.12 188 ALA A O 1
ATOM 1529 N N . LEU A 1 189 ? 5.353 4.591 -12.431 1.00 94.38 189 LEU A N 1
ATOM 1530 C CA . LEU A 1 189 ? 6.694 5.173 -12.592 1.00 94.38 189 LEU A CA 1
ATOM 1531 C C . LEU A 1 189 ? 7.826 4.145 -12.430 1.00 94.38 189 LEU A C 1
ATOM 1533 O O . LEU A 1 189 ? 8.876 4.289 -13.047 1.00 94.38 189 LEU A O 1
ATOM 1537 N N . ASN A 1 190 ? 7.647 3.115 -11.593 1.00 93.94 190 ASN A N 1
ATOM 1538 C CA . ASN A 1 190 ? 8.633 2.033 -11.497 1.00 93.94 190 ASN A CA 1
ATOM 1539 C C . ASN A 1 190 ? 8.645 1.154 -12.752 1.00 93.94 190 ASN A C 1
ATOM 1541 O O . ASN A 1 190 ? 9.705 0.653 -13.119 1.00 93.94 190 ASN A O 1
ATOM 1545 N N . ALA A 1 191 ? 7.488 0.941 -13.385 1.00 95.75 191 ALA A N 1
ATOM 1546 C CA . ALA A 1 191 ? 7.413 0.228 -14.653 1.00 95.75 191 ALA A CA 1
ATOM 1547 C C . ALA A 1 191 ? 8.126 1.018 -15.760 1.00 95.75 191 ALA A C 1
ATOM 1549 O O . ALA A 1 191 ? 8.959 0.441 -16.455 1.00 95.75 191 ALA A O 1
ATOM 1550 N N . ASP A 1 192 ? 7.888 2.330 -15.835 1.00 95.19 192 ASP A N 1
ATOM 1551 C CA . ASP A 1 192 ? 8.548 3.228 -16.790 1.00 95.19 192 ASP A CA 1
ATOM 1552 C C . ASP A 1 192 ? 10.072 3.225 -16.595 1.00 95.19 192 ASP A C 1
ATOM 1554 O O . ASP A 1 192 ? 10.821 2.968 -17.535 1.00 95.19 192 ASP A O 1
ATOM 1558 N N . LEU A 1 193 ? 10.544 3.404 -15.354 1.00 95.81 193 LEU A N 1
ATOM 1559 C CA . LEU A 1 193 ? 11.977 3.387 -15.035 1.00 95.81 193 LEU A CA 1
ATOM 1560 C C . LEU A 1 193 ? 12.629 2.047 -15.396 1.00 95.81 193 LEU A C 1
ATOM 1562 O O . LEU A 1 193 ? 13.752 2.003 -15.897 1.00 95.81 193 LEU A O 1
ATOM 1566 N N . ARG A 1 194 ? 11.928 0.936 -15.148 1.00 96.50 194 ARG A N 1
ATOM 1567 C CA . ARG A 1 194 ? 12.415 -0.399 -15.502 1.00 96.50 194 ARG A CA 1
ATOM 1568 C C . ARG A 1 194 ? 12.530 -0.576 -17.014 1.00 96.50 194 ARG A C 1
ATOM 1570 O O . ARG A 1 194 ? 13.479 -1.216 -17.463 1.00 96.50 194 ARG A O 1
ATOM 1577 N N . GLU A 1 195 ? 11.579 -0.053 -17.780 1.00 96.75 195 GLU A N 1
ATOM 1578 C CA . GLU A 1 195 ? 11.621 -0.139 -19.237 1.00 96.75 195 GLU A CA 1
ATOM 1579 C C . GLU A 1 195 ? 12.734 0.740 -19.817 1.00 96.75 195 GLU A C 1
ATOM 1581 O O . GLU A 1 195 ? 13.495 0.241 -20.643 1.00 96.75 195 GLU A O 1
ATOM 1586 N N . ILE A 1 196 ? 12.918 1.970 -19.322 1.00 96.44 196 ILE A N 1
ATOM 1587 C CA . ILE A 1 196 ? 14.035 2.848 -19.723 1.00 96.44 196 ILE A CA 1
ATOM 1588 C C . ILE A 1 196 ? 15.375 2.146 -19.485 1.00 96.44 196 ILE A C 1
ATOM 1590 O O . ILE A 1 196 ? 16.171 2.012 -20.412 1.00 96.44 196 ILE A O 1
ATOM 1594 N N . ARG A 1 197 ? 15.595 1.598 -18.281 1.00 96.38 197 ARG A N 1
ATOM 1595 C CA . ARG A 1 197 ? 16.819 0.844 -17.950 1.00 96.38 197 ARG A CA 1
ATOM 1596 C C . ARG A 1 197 ? 17.047 -0.335 -18.889 1.00 96.38 197 ARG A C 1
ATOM 1598 O O . ARG A 1 197 ? 18.144 -0.523 -19.400 1.00 96.38 197 ARG A O 1
ATOM 1605 N N . ARG A 1 198 ? 15.995 -1.102 -19.179 1.00 97.31 198 ARG A N 1
ATOM 1606 C CA . ARG A 1 198 ? 16.062 -2.235 -20.110 1.00 97.31 198 ARG A CA 1
ATOM 1607 C C . ARG A 1 198 ? 16.390 -1.796 -21.539 1.00 97.31 198 ARG A C 1
ATOM 1609 O O . ARG A 1 198 ? 17.118 -2.504 -22.233 1.00 97.31 198 ARG A O 1
ATOM 1616 N N . GLN A 1 199 ? 15.824 -0.688 -22.009 1.00 96.94 199 GLN A N 1
ATOM 1617 C CA . GLN A 1 199 ? 16.123 -0.137 -23.333 1.00 96.94 199 GLN A CA 1
ATOM 1618 C C . GLN A 1 199 ? 17.560 0.370 -23.407 1.00 96.94 199 GLN A C 1
ATOM 1620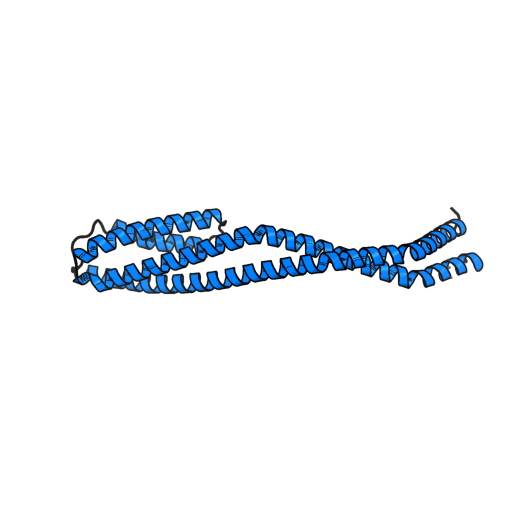 O O . GLN A 1 199 ? 18.246 0.108 -24.392 1.00 96.94 199 GLN A O 1
ATOM 1625 N N . LEU A 1 200 ? 18.029 1.011 -22.343 1.00 96.62 200 LEU A N 1
ATOM 1626 C CA . LEU A 1 200 ? 19.388 1.505 -22.202 1.00 96.62 200 LEU A CA 1
ATOM 1627 C C . LEU A 1 200 ? 20.404 0.352 -22.194 1.00 96.62 200 LEU A C 1
ATOM 1629 O O . LEU A 1 200 ? 21.365 0.392 -22.963 1.00 96.62 200 LEU A O 1
ATOM 1633 N N . ASP A 1 201 ? 20.156 -0.718 -21.435 1.00 96.25 201 ASP A N 1
ATOM 1634 C CA . ASP A 1 201 ? 20.996 -1.925 -21.437 1.00 96.25 201 ASP A CA 1
ATOM 1635 C C . ASP A 1 201 ? 21.091 -2.542 -22.839 1.00 96.25 201 ASP A C 1
ATOM 1637 O O . ASP A 1 201 ? 22.179 -2.862 -23.316 1.00 96.25 201 ASP A O 1
ATOM 1641 N N . ARG A 1 202 ? 19.958 -2.640 -23.546 1.00 96.06 202 ARG A N 1
ATOM 1642 C CA . ARG A 1 202 ? 19.916 -3.141 -24.929 1.00 96.06 202 ARG A CA 1
ATOM 1643 C C . ARG A 1 202 ? 20.649 -2.232 -25.902 1.00 96.06 202 ARG A C 1
ATOM 1645 O O . ARG A 1 202 ? 21.337 -2.732 -26.785 1.00 96.06 202 ARG A O 1
ATOM 1652 N N . ALA A 1 203 ? 20.496 -0.917 -25.777 1.00 95.19 203 ALA A N 1
ATOM 1653 C CA . ALA A 1 203 ? 21.177 0.042 -26.637 1.00 95.19 203 ALA A CA 1
ATOM 1654 C C . ALA A 1 203 ? 22.698 -0.034 -26.439 1.00 95.19 203 ALA A C 1
ATOM 1656 O O . ALA A 1 203 ? 23.442 -0.076 -27.420 1.00 95.19 203 ALA A O 1
ATOM 1657 N N . ARG A 1 204 ? 23.158 -0.153 -25.185 1.00 95.12 204 ARG A N 1
ATOM 1658 C CA . ARG A 1 204 ? 24.572 -0.377 -24.847 1.00 95.12 204 ARG A CA 1
ATOM 1659 C C . ARG A 1 204 ? 25.087 -1.705 -25.394 1.00 95.12 204 ARG A C 1
ATOM 1661 O O . ARG A 1 204 ? 26.161 -1.740 -25.992 1.00 95.12 204 ARG A O 1
ATOM 1668 N N . GLU A 1 205 ? 24.317 -2.782 -25.252 1.00 95.31 205 GLU A N 1
ATOM 1669 C CA . GLU A 1 205 ? 24.671 -4.087 -25.812 1.00 95.31 205 GLU A CA 1
ATOM 1670 C C . GLU A 1 205 ? 24.790 -4.019 -27.345 1.00 95.31 205 GLU A C 1
ATOM 1672 O O . GLU A 1 205 ? 25.815 -4.411 -27.908 1.00 95.31 205 GLU A O 1
ATOM 1677 N N . LEU A 1 206 ? 23.792 -3.451 -28.029 1.00 94.06 206 LEU A N 1
ATOM 1678 C CA . LEU A 1 206 ? 23.798 -3.281 -29.484 1.00 94.06 206 LEU A CA 1
ATOM 1679 C C . LEU A 1 206 ? 24.987 -2.448 -29.969 1.00 94.06 206 LEU A C 1
ATOM 1681 O O . LEU A 1 206 ? 25.587 -2.798 -30.988 1.00 94.06 206 LEU A O 1
ATOM 1685 N N . LEU A 1 207 ? 25.341 -1.388 -29.238 1.00 93.69 207 LEU A N 1
ATOM 1686 C CA . LEU A 1 207 ? 26.498 -0.553 -29.546 1.00 93.69 207 LEU A CA 1
ATOM 1687 C C . LEU A 1 207 ? 27.805 -1.334 -29.363 1.00 93.69 207 LEU A C 1
ATOM 1689 O O . LEU A 1 207 ? 28.654 -1.322 -30.243 1.00 93.69 207 LEU A O 1
ATOM 1693 N N . SER A 1 208 ? 27.959 -2.098 -28.279 1.00 93.75 208 SER A N 1
ATOM 1694 C CA . SER A 1 208 ? 29.164 -2.917 -28.071 1.00 93.75 208 SER A CA 1
ATOM 1695 C C . SER A 1 208 ? 29.351 -4.014 -29.131 1.00 93.75 208 SER A C 1
ATOM 1697 O O . SER A 1 208 ? 30.476 -4.398 -29.452 1.00 93.75 208 SER A O 1
ATOM 1699 N N . GLN A 1 209 ? 28.255 -4.509 -29.714 1.00 94.00 209 GLN A N 1
ATOM 1700 C CA . GLN A 1 209 ? 28.280 -5.511 -30.781 1.00 94.00 209 GLN A CA 1
ATOM 1701 C C . GLN A 1 209 ? 28.448 -4.901 -32.183 1.00 94.00 209 GLN A C 1
ATOM 1703 O O . GLN A 1 209 ? 28.710 -5.649 -33.132 1.00 94.00 209 GLN A O 1
ATOM 1708 N N . SER A 1 210 ? 28.288 -3.580 -32.350 1.00 91.31 210 SER A N 1
ATOM 1709 C CA . SER A 1 210 ? 28.210 -2.951 -33.674 1.00 91.31 210 SER A CA 1
ATOM 1710 C C . SER A 1 210 ? 29.485 -3.146 -34.482 1.00 91.31 210 SER A C 1
ATOM 1712 O O . SER A 1 210 ? 29.410 -3.533 -35.645 1.00 91.31 210 SER A O 1
ATOM 1714 N N . ASP A 1 211 ? 30.650 -2.961 -33.862 1.00 90.38 211 ASP A N 1
ATOM 1715 C CA . ASP A 1 211 ? 31.943 -3.019 -34.554 1.00 90.38 211 ASP A CA 1
ATOM 1716 C C . ASP A 1 211 ? 32.248 -4.419 -35.073 1.00 90.38 211 ASP A C 1
ATOM 1718 O O . ASP A 1 211 ? 32.636 -4.601 -36.227 1.00 90.38 211 ASP A O 1
ATOM 1722 N N . ARG A 1 212 ? 31.970 -5.434 -34.250 1.00 92.62 212 ARG A N 1
ATOM 1723 C CA . ARG A 1 212 ? 32.109 -6.837 -34.645 1.00 92.62 212 ARG A CA 1
ATOM 1724 C C . ARG A 1 212 ? 31.145 -7.202 -35.774 1.00 92.62 212 ARG A C 1
ATOM 1726 O O . ARG A 1 212 ? 31.523 -7.940 -36.682 1.00 92.62 212 ARG A O 1
ATOM 1733 N N . ALA A 1 213 ? 29.907 -6.712 -35.716 1.00 91.19 213 ALA A N 1
ATOM 1734 C CA . ALA A 1 213 ? 28.902 -6.980 -36.740 1.00 91.19 213 ALA A CA 1
ATOM 1735 C C . ALA A 1 213 ? 29.249 -6.303 -38.076 1.00 91.19 213 ALA A C 1
ATOM 1737 O O . ALA A 1 213 ? 29.131 -6.941 -39.120 1.00 91.19 213 ALA A O 1
ATOM 1738 N N . ILE A 1 214 ? 29.706 -5.048 -38.044 1.00 92.94 214 ILE A N 1
ATOM 1739 C CA . ILE A 1 214 ? 30.163 -4.302 -39.225 1.00 92.94 214 ILE A CA 1
ATOM 1740 C C . ILE A 1 214 ? 31.342 -5.035 -39.873 1.00 92.94 214 ILE A C 1
ATOM 1742 O O . ILE A 1 214 ? 31.248 -5.413 -41.039 1.00 92.94 214 ILE A O 1
ATOM 1746 N N . ALA A 1 215 ? 32.381 -5.364 -39.096 1.00 91.25 215 ALA A N 1
ATOM 1747 C CA . ALA A 1 215 ? 33.556 -6.077 -39.596 1.00 91.25 215 ALA A CA 1
ATOM 1748 C C . ALA A 1 215 ? 33.209 -7.446 -40.214 1.00 91.25 215 ALA A C 1
ATOM 1750 O O . ALA A 1 215 ? 33.780 -7.843 -41.230 1.00 91.25 215 ALA A O 1
ATOM 1751 N N . HIS A 1 216 ? 32.249 -8.173 -39.630 1.00 91.81 216 HIS A N 1
ATOM 1752 C CA . HIS A 1 216 ? 31.774 -9.445 -40.175 1.00 91.81 216 HIS A CA 1
ATOM 1753 C C . HIS A 1 216 ? 31.145 -9.284 -41.570 1.00 91.81 216 HIS A C 1
ATOM 1755 O O . HIS A 1 216 ? 31.474 -10.045 -42.481 1.00 91.81 216 HIS A O 1
ATOM 1761 N N . TRP A 1 217 ? 30.252 -8.308 -41.758 1.00 92.50 217 TRP A N 1
ATOM 1762 C CA . TRP A 1 217 ? 29.582 -8.099 -43.047 1.00 92.50 217 TRP A CA 1
ATOM 1763 C C . TRP A 1 217 ? 30.507 -7.494 -44.103 1.00 92.50 217 TRP A C 1
ATOM 1765 O O . TRP A 1 217 ? 30.466 -7.933 -45.250 1.00 92.50 217 TRP A O 1
ATOM 1775 N N . GLU A 1 218 ? 31.398 -6.575 -43.719 1.00 92.12 218 GLU A N 1
ATOM 1776 C CA . GLU A 1 218 ? 32.457 -6.071 -44.603 1.00 92.12 218 GLU A CA 1
ATOM 1777 C C . GLU A 1 218 ? 33.341 -7.206 -45.124 1.00 92.12 218 GLU A C 1
ATOM 1779 O O . GLU A 1 218 ? 33.676 -7.242 -46.308 1.00 92.12 218 GLU A O 1
ATOM 1784 N N . ARG A 1 219 ? 33.682 -8.167 -44.258 1.00 91.44 219 ARG A N 1
ATOM 1785 C CA . ARG A 1 219 ? 34.439 -9.354 -44.652 1.00 91.44 219 ARG A CA 1
ATOM 1786 C C . ARG A 1 219 ? 33.652 -10.250 -45.607 1.00 91.44 219 ARG A C 1
ATOM 1788 O O . ARG A 1 219 ? 34.201 -10.654 -46.620 1.00 91.44 219 ARG A O 1
ATOM 1795 N N . ARG A 1 220 ? 32.376 -10.544 -45.332 1.00 87.75 220 ARG A N 1
ATOM 1796 C CA . ARG A 1 220 ? 31.546 -11.395 -46.216 1.00 87.75 220 ARG A CA 1
ATOM 1797 C C . ARG A 1 220 ? 31.317 -10.777 -47.597 1.00 87.75 220 ARG A C 1
ATOM 1799 O O . ARG A 1 220 ? 31.239 -11.515 -48.571 1.00 87.75 220 ARG A O 1
ATOM 1806 N N . LEU A 1 221 ? 31.261 -9.449 -47.691 1.00 89.75 221 LEU A N 1
ATOM 1807 C CA . LEU A 1 221 ? 31.188 -8.743 -48.973 1.00 89.75 221 LEU A CA 1
ATOM 1808 C C . LEU A 1 221 ? 32.510 -8.781 -49.759 1.00 89.75 221 LEU A C 1
ATOM 1810 O O . LEU A 1 221 ? 32.471 -8.733 -50.983 1.00 89.75 221 LEU A O 1
ATOM 1814 N N . LYS A 1 222 ? 33.665 -8.881 -49.084 1.00 88.75 222 LYS A N 1
ATOM 1815 C CA . LYS A 1 222 ? 34.992 -8.992 -49.723 1.00 88.75 222 LYS A CA 1
ATOM 1816 C C . LYS A 1 222 ? 35.366 -10.431 -50.089 1.00 88.75 222 LYS A C 1
ATOM 1818 O O . LYS A 1 222 ? 35.825 -10.677 -51.197 1.00 88.75 222 LYS A O 1
ATOM 1823 N N . ASP A 1 223 ? 35.166 -11.361 -49.159 1.00 89.00 223 ASP A N 1
ATOM 1824 C CA . ASP A 1 223 ? 35.602 -12.762 -49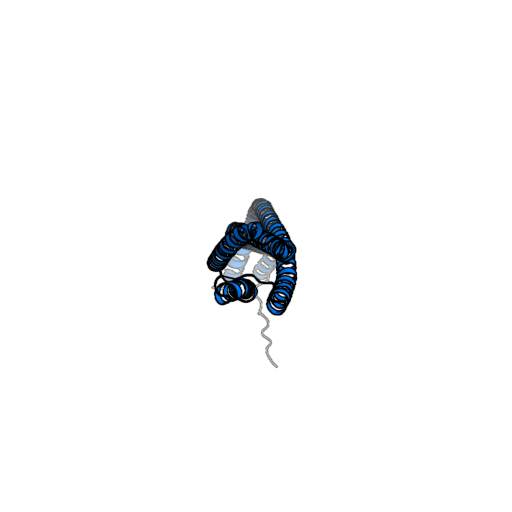.261 1.00 89.00 223 ASP A CA 1
ATOM 1825 C C . ASP A 1 223 ? 34.549 -13.655 -49.956 1.00 89.00 223 ASP A C 1
ATOM 1827 O O . ASP A 1 223 ? 34.805 -14.825 -50.240 1.00 89.00 223 ASP A O 1
ATOM 1831 N N . GLY A 1 224 ? 33.353 -13.117 -50.218 1.00 81.56 224 GLY A N 1
ATOM 1832 C CA . GLY A 1 224 ? 32.221 -13.838 -50.793 1.00 81.56 224 GLY A CA 1
ATOM 1833 C C . GLY A 1 224 ? 31.400 -14.639 -49.772 1.00 81.56 224 GLY A C 1
ATOM 1834 O O . GLY A 1 224 ? 31.765 -14.838 -48.609 1.00 81.56 224 GLY A O 1
ATOM 1835 N N . PHE A 1 225 ? 30.241 -15.128 -50.223 1.00 79.94 225 PHE A N 1
ATOM 1836 C CA . PHE A 1 225 ? 29.245 -15.803 -49.379 1.00 79.94 225 PHE A CA 1
ATOM 1837 C C . PHE A 1 225 ? 29.398 -17.325 -49.310 1.00 79.94 225 PHE A C 1
ATOM 1839 O O . PHE A 1 225 ? 28.437 -17.978 -48.912 1.00 79.94 225 PHE A O 1
ATOM 1846 N N . GLY A 1 226 ? 30.579 -17.860 -49.658 1.00 68.00 226 GLY A N 1
ATOM 1847 C CA . GLY A 1 226 ? 30.876 -19.291 -49.819 1.00 68.00 226 GLY A CA 1
ATOM 1848 C C . GLY A 1 226 ? 30.109 -20.225 -48.875 1.00 68.00 226 GLY A C 1
ATOM 1849 O O . GLY A 1 226 ? 29.916 -19.893 -47.699 1.00 68.00 226 GLY A O 1
ATOM 1850 N N . ASP A 1 227 ? 29.670 -21.345 -49.458 1.00 52.03 227 ASP A N 1
ATOM 1851 C CA . ASP A 1 227 ? 28.581 -22.227 -49.031 1.00 52.03 227 ASP A CA 1
ATOM 1852 C C . ASP A 1 227 ? 28.468 -22.385 -47.509 1.00 52.03 227 ASP A C 1
ATOM 1854 O O . ASP A 1 227 ? 29.423 -22.747 -46.815 1.00 52.03 227 ASP A O 1
ATOM 1858 N N . ILE A 1 228 ? 27.278 -22.098 -46.979 1.00 50.19 228 ILE A N 1
ATOM 1859 C CA . ILE A 1 228 ? 26.948 -22.351 -45.578 1.00 50.19 228 ILE A CA 1
ATOM 1860 C C . ILE A 1 228 ? 26.827 -23.868 -45.439 1.00 50.19 228 ILE A C 1
ATOM 1862 O O . ILE A 1 228 ? 25.738 -24.410 -45.556 1.00 50.19 228 ILE A O 1
ATOM 1866 N N . GLY A 1 229 ? 27.960 -24.542 -45.230 1.00 45.38 229 GLY A N 1
ATOM 1867 C CA . GLY A 1 229 ? 28.050 -25.915 -44.741 1.00 45.38 229 GLY A CA 1
ATOM 1868 C C . GLY A 1 229 ? 26.993 -26.872 -45.289 1.00 45.38 229 GLY A C 1
ATOM 1869 O O . GLY A 1 229 ? 26.185 -27.391 -44.519 1.00 45.38 229 GLY A O 1
ATOM 1870 N N . GLY A 1 230 ? 27.030 -27.158 -46.591 1.00 36.50 230 GLY A N 1
ATOM 1871 C CA . GLY A 1 230 ? 26.466 -28.392 -47.117 1.00 36.50 230 GLY A CA 1
ATOM 1872 C C . GLY A 1 230 ? 27.269 -29.575 -46.582 1.00 36.50 230 GLY A C 1
ATOM 1873 O O . GLY A 1 230 ? 28.242 -30.004 -47.198 1.00 36.50 230 GLY A O 1
ATOM 1874 N N . VAL A 1 231 ? 26.882 -30.106 -45.420 1.00 43.72 231 VAL A N 1
ATOM 1875 C CA . VAL A 1 231 ? 27.256 -31.470 -45.036 1.00 43.72 231 VAL A CA 1
ATOM 1876 C C . VAL A 1 231 ? 26.624 -32.390 -46.080 1.00 43.72 231 VAL A C 1
ATOM 1878 O O . VAL A 1 231 ? 25.441 -32.709 -46.007 1.00 43.72 231 VAL A O 1
ATOM 1881 N N . SER A 1 232 ? 27.403 -32.763 -47.092 1.00 32.38 232 SER A N 1
ATOM 1882 C CA . SER A 1 232 ? 27.062 -33.872 -47.979 1.00 32.38 232 SER A CA 1
ATOM 1883 C C . SER A 1 232 ? 27.346 -35.174 -47.226 1.00 32.38 232 SER A C 1
ATOM 1885 O O . SER A 1 232 ? 28.459 -35.331 -46.719 1.00 32.38 232 SER A O 1
ATOM 1887 N N . PRO A 1 233 ? 26.377 -36.096 -47.105 1.00 47.56 233 PRO A N 1
ATOM 1888 C CA . PRO A 1 233 ? 26.621 -37.402 -46.521 1.00 47.56 233 PRO A CA 1
ATOM 1889 C C . PRO A 1 233 ? 27.224 -38.322 -47.586 1.00 47.56 233 PRO A C 1
ATOM 1891 O O . PRO A 1 233 ? 26.555 -38.632 -48.569 1.00 47.56 233 PRO A O 1
ATOM 1894 N N . THR A 1 234 ? 28.455 -38.779 -47.363 1.00 41.31 234 THR A N 1
ATOM 1895 C CA . THR A 1 234 ? 28.996 -40.035 -47.912 1.00 41.31 234 THR A CA 1
ATOM 1896 C C . THR A 1 234 ? 30.016 -40.601 -46.948 1.00 41.31 234 THR A C 1
ATOM 1898 O O . THR A 1 234 ? 30.955 -39.841 -46.617 1.00 41.31 234 THR A O 1
#

pLDDT: mean 84.76, std 13.09, range [32.38, 97.31]

Foldseek 3Di:
DDPLVVLVVLLVVLVVLLVCLVVVLVVLVVVLVVLVVVLVVLVVVLVVLVVLLVVLVVLLVVLVVLLVVLLVVLVVVVVVCVVVVVPPDDDDPVVVVVLSVLLVVLVCCLVPPPDDLVVPVVSLVVNVVSLVVVVVVLVVVVVPDVPCVVSSVSSVSSSVSSVSSSVSVNVSSVSCVVSVVSVVVSVVSVVVSVVSVVVSVVSVVSNVCSVVSSVVSVCCSVVDPPDPDPPDDD